Protein AF-A0A8T3XNM7-F1 (afdb_monomer_lite)

pLDDT: mean 86.89, std 11.49, range [36.28, 96.88]

Radius of gyration: 21.62 Å; chains: 1; bounding box: 50×60×62 Å

Foldseek 3Di:
DDPPPDPPDDDDDDDDDFAADLAADADPVVLVLQVLALLLVQLPDPDPVSVVSVVVCVVVVSVVSDDDQEEEAEDDDHHRHANVCCVPVFRAAPVRPDGHSTVVCVQLLAPPDPCQQVHPDARNHEYEYQHPDDPVVLVVLVVDDLVVLVVQQVVVLVVVQPDQWDWDWADDDPQFIWTKIFGQAAPVRDGWDKDWLHPDQPDQFDPVCCVVPVTGGGYYHYVVTRHIDTDTPDMDTDGRGD

Structure (mmCIF, N/CA/C/O backbone):
data_AF-A0A8T3XNM7-F1
#
_entry.id   AF-A0A8T3XNM7-F1
#
loop_
_atom_site.group_PDB
_atom_site.id
_atom_site.type_symbol
_atom_site.label_atom_id
_atom_site.label_alt_id
_atom_site.label_comp_id
_atom_site.label_asym_id
_atom_site.label_entity_id
_atom_site.label_seq_id
_atom_site.pdbx_PDB_ins_code
_atom_site.Cartn_x
_atom_site.Cartn_y
_atom_site.Cartn_z
_atom_site.occupancy
_atom_site.B_iso_or_equiv
_atom_site.auth_seq_id
_atom_site.auth_comp_id
_atom_site.auth_asym_id
_atom_site.auth_atom_id
_atom_site.pdbx_PDB_model_num
ATOM 1 N N . MET A 1 1 ? 0.762 -41.082 -6.189 1.00 38.66 1 MET A N 1
ATOM 2 C CA . MET A 1 1 ? 0.986 -39.809 -6.905 1.00 38.66 1 MET A CA 1
ATOM 3 C C . MET A 1 1 ? 1.783 -38.899 -5.989 1.00 38.66 1 MET A C 1
ATOM 5 O O . MET A 1 1 ? 1.239 -38.389 -5.021 1.00 38.66 1 MET A O 1
ATOM 9 N N . THR A 1 2 ? 3.085 -38.781 -6.216 1.00 36.28 2 THR A N 1
ATOM 10 C CA . THR A 1 2 ? 3.944 -37.836 -5.496 1.00 36.28 2 THR A CA 1
ATOM 11 C C . THR A 1 2 ? 3.621 -36.435 -5.995 1.00 36.28 2 THR A C 1
ATOM 13 O O . THR A 1 2 ? 3.910 -36.117 -7.147 1.00 36.28 2 THR A O 1
ATOM 16 N N . GLN A 1 3 ? 2.978 -35.618 -5.157 1.00 40.91 3 GLN A N 1
ATOM 17 C CA . GLN A 1 3 ? 2.897 -34.180 -5.393 1.00 40.91 3 GLN A CA 1
ATOM 18 C C . GLN A 1 3 ? 4.335 -33.670 -5.489 1.00 40.91 3 GLN A C 1
ATOM 20 O O . GLN A 1 3 ? 5.057 -33.648 -4.496 1.00 40.91 3 GLN A O 1
ATOM 25 N N . THR A 1 4 ? 4.768 -33.315 -6.697 1.00 42.94 4 THR A N 1
ATOM 26 C CA . THR A 1 4 ? 5.935 -32.461 -6.898 1.00 42.94 4 THR A CA 1
ATOM 27 C C . THR A 1 4 ? 5.713 -31.228 -6.040 1.00 42.94 4 THR A C 1
ATOM 29 O O . THR A 1 4 ? 4.813 -30.438 -6.332 1.00 42.94 4 THR A O 1
ATOM 32 N N . SER A 1 5 ? 6.466 -31.106 -4.945 1.00 49.53 5 SER A N 1
ATOM 33 C CA . SER A 1 5 ? 6.454 -29.899 -4.136 1.00 49.53 5 SER A CA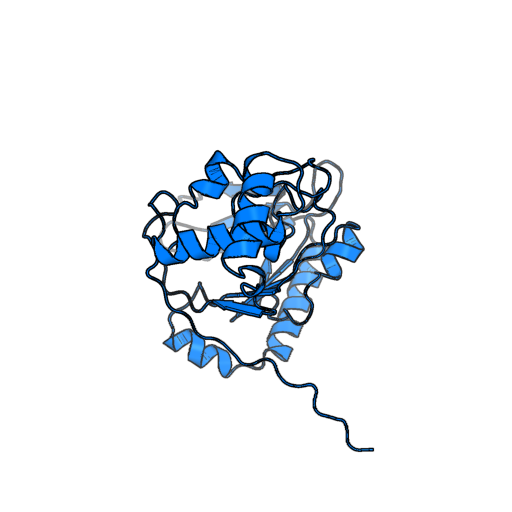 1
ATOM 34 C C . SER A 1 5 ? 6.785 -28.747 -5.077 1.00 49.53 5 SER A C 1
ATOM 36 O O . SER A 1 5 ? 7.820 -28.742 -5.747 1.00 49.53 5 SER A O 1
ATOM 38 N N . ALA A 1 6 ? 5.843 -27.814 -5.218 1.00 57.81 6 ALA A N 1
ATOM 39 C CA . ALA A 1 6 ? 6.097 -26.594 -5.959 1.00 57.81 6 ALA A CA 1
ATOM 40 C C . ALA A 1 6 ? 7.374 -25.986 -5.375 1.00 57.81 6 ALA A C 1
ATOM 42 O O . ALA A 1 6 ? 7.467 -25.829 -4.157 1.00 57.81 6 ALA A O 1
ATOM 43 N N . LYS A 1 7 ? 8.368 -25.730 -6.232 1.00 57.25 7 LYS A N 1
ATOM 44 C CA . LYS A 1 7 ? 9.660 -25.168 -5.836 1.00 57.25 7 LYS A CA 1
ATOM 45 C C . LYS A 1 7 ? 9.377 -23.902 -5.024 1.00 57.25 7 LYS A C 1
ATOM 47 O O . LYS A 1 7 ? 8.926 -22.901 -5.579 1.00 57.25 7 LYS A O 1
ATOM 52 N N . THR A 1 8 ? 9.543 -23.980 -3.709 1.00 60.97 8 THR A N 1
ATOM 53 C CA . THR A 1 8 ? 9.337 -22.852 -2.806 1.00 60.97 8 THR A CA 1
ATOM 54 C C . THR A 1 8 ? 10.350 -21.784 -3.189 1.00 60.97 8 THR A C 1
ATOM 56 O O . THR A 1 8 ? 11.540 -22.071 -3.307 1.00 60.97 8 THR A O 1
ATOM 59 N N . ALA A 1 9 ? 9.876 -20.570 -3.475 1.00 69.44 9 ALA A N 1
ATOM 60 C CA . ALA A 1 9 ? 10.757 -19.460 -3.813 1.00 69.44 9 ALA A CA 1
ATOM 61 C C . ALA A 1 9 ? 11.758 -19.227 -2.671 1.00 69.44 9 ALA A C 1
ATOM 63 O O . ALA A 1 9 ? 11.381 -19.277 -1.498 1.00 69.44 9 ALA A O 1
ATOM 64 N N . GLU A 1 10 ? 13.023 -18.982 -3.010 1.00 81.38 10 GLU A N 1
ATOM 65 C CA . GLU A 1 10 ? 14.050 -18.723 -2.002 1.00 81.38 10 GLU A CA 1
ATOM 66 C C . GLU A 1 10 ? 13.800 -17.360 -1.336 1.00 81.38 10 GLU A C 1
ATOM 68 O O . GLU A 1 10 ? 13.663 -16.349 -2.037 1.00 81.38 10 GLU A O 1
ATOM 73 N N . PRO A 1 11 ? 13.717 -17.299 0.006 1.00 82.06 11 PRO A N 1
ATOM 74 C CA . PRO A 1 11 ? 13.578 -16.035 0.708 1.00 82.06 11 PRO A CA 1
ATOM 75 C C . PRO A 1 11 ? 14.858 -15.208 0.553 1.00 82.06 11 PRO A C 1
ATOM 77 O O . PRO A 1 11 ? 15.967 -15.715 0.706 1.00 82.06 11 PRO A O 1
ATOM 80 N N . VAL A 1 12 ? 14.701 -13.910 0.295 1.00 81.81 12 VAL A N 1
ATOM 81 C CA . VAL A 1 12 ? 15.819 -12.962 0.210 1.00 81.81 12 VAL A CA 1
ATOM 82 C C . VAL A 1 12 ? 15.674 -11.924 1.312 1.00 81.81 12 VAL A C 1
ATOM 84 O O . VAL A 1 12 ? 14.652 -11.245 1.403 1.00 81.81 12 VAL A O 1
ATOM 87 N N . MET A 1 13 ? 16.720 -11.759 2.117 1.00 79.25 13 MET A N 1
ATOM 88 C CA . MET A 1 13 ? 16.795 -10.722 3.143 1.00 79.25 13 MET A CA 1
ATOM 89 C C . MET A 1 13 ? 17.587 -9.521 2.628 1.00 79.25 13 MET A C 1
ATOM 91 O O . MET A 1 13 ? 18.604 -9.669 1.956 1.00 79.25 13 MET A O 1
ATOM 95 N N . ASN A 1 14 ? 17.106 -8.319 2.932 1.00 74.50 14 ASN A N 1
ATOM 96 C CA . ASN A 1 14 ? 17.798 -7.067 2.641 1.00 74.50 14 ASN A CA 1
ATOM 97 C C . ASN A 1 14 ? 17.652 -6.147 3.856 1.00 74.50 14 ASN A C 1
ATOM 99 O O . ASN A 1 14 ? 16.625 -6.182 4.530 1.00 74.50 14 ASN A O 1
ATOM 103 N N . ALA A 1 15 ? 18.647 -5.297 4.093 1.00 74.31 15 ALA A N 1
ATOM 104 C CA . ALA A 1 15 ? 18.588 -4.238 5.092 1.00 74.31 15 ALA A CA 1
ATOM 105 C C . ALA A 1 15 ? 18.930 -2.901 4.433 1.00 74.31 15 ALA A C 1
ATOM 107 O O . ALA A 1 15 ? 19.737 -2.848 3.505 1.00 74.31 15 ALA A O 1
ATOM 108 N N . TYR A 1 16 ? 18.311 -1.828 4.908 1.00 75.25 16 TYR A N 1
ATOM 109 C CA . TYR A 1 16 ? 18.599 -0.468 4.472 1.00 75.25 16 TYR A CA 1
ATOM 110 C C . TYR A 1 16 ? 18.396 0.500 5.634 1.00 75.25 16 TYR A C 1
ATOM 112 O O . TYR A 1 16 ? 17.678 0.214 6.591 1.00 75.25 16 TYR A O 1
ATOM 120 N N . THR A 1 17 ? 19.053 1.653 5.561 1.00 79.50 17 THR A N 1
ATOM 121 C CA . THR A 1 17 ? 18.939 2.689 6.587 1.00 79.50 17 THR A CA 1
ATOM 122 C C . THR A 1 17 ? 17.717 3.552 6.310 1.00 79.50 17 THR A C 1
ATOM 124 O O . THR A 1 17 ? 17.702 4.310 5.336 1.00 79.50 17 THR A O 1
ATOM 127 N N . PHE A 1 18 ? 16.715 3.469 7.181 1.00 81.12 18 PHE A N 1
ATOM 128 C CA . PHE A 1 18 ? 15.564 4.364 7.144 1.00 81.12 18 PHE A CA 1
ATOM 129 C C . PHE A 1 18 ? 15.965 5.827 7.396 1.00 81.12 18 PHE A C 1
ATOM 131 O O . PHE A 1 18 ? 17.008 6.136 7.975 1.00 81.12 18 PHE A O 1
ATOM 138 N N . ARG A 1 19 ? 15.130 6.738 6.910 1.00 86.94 19 ARG A N 1
ATOM 139 C CA . ARG A 1 19 ? 15.200 8.187 7.101 1.00 86.94 19 ARG A CA 1
ATOM 140 C C . ARG A 1 19 ? 14.259 8.622 8.207 1.00 86.94 19 ARG A C 1
ATOM 142 O O . ARG A 1 19 ? 13.248 7.963 8.451 1.00 86.94 19 ARG A O 1
ATOM 149 N N . SER A 1 20 ? 14.559 9.750 8.844 1.00 85.31 20 SER A N 1
ATOM 150 C CA . SER A 1 20 ? 13.676 10.289 9.885 1.00 85.31 20 SER A CA 1
ATOM 151 C C . SER A 1 20 ? 12.420 10.940 9.293 1.00 85.31 20 SER A C 1
ATOM 153 O O . SER A 1 20 ? 11.385 11.017 9.952 1.00 85.31 20 SER A O 1
ATOM 155 N N . SER A 1 21 ? 12.482 11.329 8.015 1.00 85.56 21 SER A N 1
ATOM 156 C CA . SER A 1 21 ? 11.385 11.950 7.279 1.00 85.56 21 SER A CA 1
ATOM 157 C C . SER A 1 21 ? 11.243 11.407 5.856 1.00 85.56 21 SER A C 1
ATOM 159 O O . SER A 1 21 ? 12.232 11.133 5.173 1.00 85.56 21 SER A O 1
ATOM 161 N N . MET A 1 22 ? 10.000 11.357 5.362 1.00 84.38 22 MET A N 1
ATOM 162 C CA . MET A 1 22 ? 9.694 11.159 3.936 1.00 84.38 22 MET A CA 1
ATOM 163 C C . MET A 1 22 ? 10.301 12.244 3.044 1.00 84.38 22 MET A C 1
ATOM 165 O O . MET A 1 22 ? 10.397 12.037 1.842 1.00 84.38 22 MET A O 1
ATOM 169 N N . LEU A 1 23 ? 10.684 13.400 3.604 1.00 88.19 23 LEU A N 1
ATOM 170 C CA . LEU A 1 23 ? 11.232 14.523 2.846 1.00 88.19 23 LEU A CA 1
ATOM 171 C C . LEU A 1 23 ? 12.747 14.437 2.612 1.00 88.19 23 LEU A C 1
ATOM 173 O O . LEU A 1 23 ? 13.278 15.173 1.778 1.00 88.19 23 LEU A O 1
ATOM 177 N N . GLU A 1 24 ? 13.443 13.566 3.336 1.00 91.50 24 GLU A N 1
ATOM 178 C CA . GLU A 1 24 ? 14.881 13.361 3.175 1.00 91.50 24 GLU A CA 1
ATOM 179 C C . GLU A 1 24 ? 15.200 12.581 1.904 1.00 91.50 24 GLU A C 1
ATOM 181 O O . GLU A 1 24 ? 14.399 11.783 1.427 1.00 91.50 24 GLU A O 1
ATOM 186 N N . LYS A 1 25 ? 16.414 12.752 1.376 1.00 89.94 25 LYS A N 1
ATOM 187 C CA . LYS A 1 25 ? 16.884 11.941 0.248 1.00 89.94 25 LYS A CA 1
ATOM 188 C C . LYS A 1 25 ? 16.989 10.475 0.663 1.00 89.94 25 LYS A C 1
ATOM 190 O O . LYS A 1 25 ? 17.614 10.162 1.681 1.00 89.94 25 LYS A O 1
ATOM 195 N N . SER A 1 26 ? 16.440 9.583 -0.156 1.00 90.81 26 SER A N 1
ATOM 196 C CA . SER A 1 26 ? 16.616 8.142 0.007 1.00 90.81 26 SER A CA 1
ATOM 197 C C . SER A 1 26 ? 18.092 7.726 0.007 1.00 90.81 26 SER A C 1
ATOM 199 O O . SER A 1 26 ? 18.990 8.456 -0.424 1.00 90.81 26 SER A O 1
ATOM 201 N N . GLU A 1 27 ? 18.366 6.542 0.551 1.00 90.56 27 GLU A N 1
ATOM 202 C CA . GLU A 1 27 ? 19.680 5.906 0.433 1.00 90.56 27 GLU A CA 1
ATOM 203 C C . GLU A 1 27 ? 19.970 5.603 -1.043 1.00 90.56 27 GLU A C 1
ATOM 205 O O . GLU A 1 27 ? 19.103 5.106 -1.757 1.00 90.56 27 GLU A O 1
ATOM 210 N N . ARG A 1 28 ? 21.171 5.959 -1.517 1.00 90.31 28 ARG A N 1
ATOM 211 C CA . ARG A 1 28 ? 21.495 6.018 -2.951 1.00 90.31 28 ARG A CA 1
ATOM 212 C C . ARG A 1 28 ? 21.353 4.665 -3.646 1.00 90.31 28 ARG A C 1
ATOM 214 O O . ARG A 1 28 ? 20.861 4.618 -4.768 1.00 90.31 28 ARG A O 1
ATOM 221 N N . ILE A 1 29 ? 21.794 3.580 -3.012 1.00 90.31 29 ILE A N 1
ATOM 222 C CA . ILE A 1 29 ? 21.751 2.233 -3.594 1.00 90.31 29 ILE A CA 1
ATOM 223 C C . ILE A 1 29 ? 20.303 1.747 -3.676 1.00 90.31 29 ILE A C 1
ATOM 225 O O . ILE A 1 29 ? 19.872 1.235 -4.711 1.00 90.31 29 ILE A O 1
ATOM 229 N N . SER A 1 30 ? 19.543 1.945 -2.605 1.00 86.94 30 SER A N 1
ATOM 230 C CA . SER A 1 30 ? 18.128 1.594 -2.510 1.00 86.94 30 SER A CA 1
ATOM 231 C C . SER A 1 30 ? 17.297 2.375 -3.531 1.00 86.94 30 SER A C 1
ATOM 233 O O . SER A 1 30 ? 16.476 1.787 -4.235 1.00 86.94 30 SER A O 1
ATOM 235 N N . ASP A 1 31 ? 17.567 3.674 -3.676 1.00 91.88 31 ASP A N 1
ATOM 236 C CA . ASP A 1 31 ? 16.910 4.562 -4.638 1.00 91.88 31 ASP A CA 1
ATOM 237 C C . ASP A 1 31 ? 17.248 4.196 -6.090 1.00 91.88 31 ASP A C 1
ATOM 239 O O . ASP A 1 31 ? 16.360 4.115 -6.941 1.00 91.88 31 ASP A O 1
ATOM 243 N N . LEU A 1 32 ? 18.515 3.876 -6.379 1.00 93.12 32 LEU A N 1
ATOM 244 C CA . LEU A 1 32 ? 18.926 3.383 -7.693 1.00 93.12 32 LEU A CA 1
ATOM 245 C C . LEU A 1 32 ? 18.240 2.054 -8.020 1.00 93.12 32 LEU A C 1
ATOM 247 O O . LEU A 1 32 ? 17.686 1.902 -9.106 1.00 93.12 32 LEU A O 1
ATOM 251 N N . ARG A 1 33 ? 18.224 1.097 -7.085 1.00 91.31 33 ARG A N 1
ATOM 252 C CA . ARG A 1 33 ? 17.553 -0.197 -7.280 1.00 91.31 33 ARG A CA 1
ATOM 253 C C . ARG A 1 33 ? 16.058 -0.017 -7.538 1.00 91.31 33 ARG A C 1
ATOM 255 O O . ARG A 1 33 ? 15.525 -0.670 -8.433 1.00 91.31 33 ARG A O 1
ATOM 262 N N . ALA A 1 34 ? 15.400 0.867 -6.787 1.00 92.06 34 ALA A N 1
ATOM 263 C CA . ALA A 1 34 ? 14.002 1.220 -7.002 1.00 92.06 34 ALA A CA 1
ATOM 264 C C . ALA A 1 34 ? 13.795 1.841 -8.393 1.00 92.06 34 ALA A C 1
ATOM 266 O O . ALA A 1 34 ? 12.916 1.396 -9.126 1.00 92.06 34 ALA A O 1
ATOM 267 N N . THR A 1 35 ? 14.648 2.790 -8.789 1.00 95.31 35 THR A N 1
ATOM 268 C CA . THR A 1 35 ? 14.602 3.429 -10.114 1.00 95.31 35 THR A CA 1
ATOM 269 C C . THR A 1 35 ? 14.704 2.401 -11.236 1.00 95.31 35 THR A C 1
ATOM 271 O O . THR A 1 35 ? 13.856 2.357 -12.122 1.00 95.31 35 THR A O 1
ATOM 274 N N . LEU A 1 36 ? 15.719 1.531 -11.186 1.00 95.56 36 LEU A N 1
ATOM 275 C CA . LEU A 1 36 ? 15.925 0.502 -12.205 1.00 95.56 36 LEU A CA 1
ATOM 276 C C . LEU A 1 36 ? 14.741 -0.469 -12.266 1.00 95.56 36 LEU A C 1
ATOM 278 O O . LEU A 1 36 ? 14.286 -0.795 -13.354 1.00 95.56 36 LEU A O 1
ATOM 282 N N . LEU A 1 37 ? 14.201 -0.890 -11.117 1.00 94.75 37 LEU A N 1
ATOM 283 C CA . LEU A 1 37 ? 13.021 -1.753 -11.076 1.00 94.75 37 LEU A CA 1
ATOM 284 C C . LEU A 1 37 ? 11.784 -1.068 -11.676 1.00 94.75 37 LEU A C 1
ATOM 286 O O . LEU A 1 37 ? 11.093 -1.682 -12.482 1.00 94.75 37 LEU A O 1
ATOM 290 N N . GLY A 1 38 ? 11.505 0.185 -11.311 1.00 94.81 38 GLY A N 1
ATOM 291 C CA . GLY A 1 38 ? 10.365 0.932 -11.845 1.00 94.81 38 GLY A CA 1
ATOM 292 C C . GLY A 1 38 ? 10.458 1.118 -13.356 1.00 94.81 38 GLY A C 1
ATOM 293 O O . GLY A 1 38 ? 9.521 0.793 -14.079 1.00 94.81 38 GLY A O 1
ATOM 294 N N . CYS A 1 39 ? 11.626 1.531 -13.848 1.00 95.62 39 CYS A N 1
ATOM 295 C CA . CYS A 1 39 ? 11.871 1.640 -15.279 1.00 95.62 39 CYS A CA 1
ATOM 296 C C . CYS A 1 39 ? 11.771 0.286 -15.992 1.00 95.62 39 CYS A C 1
ATOM 298 O O . CYS A 1 39 ? 11.280 0.237 -17.111 1.00 95.62 39 CYS A O 1
ATOM 300 N N . GLU A 1 40 ? 12.191 -0.818 -15.367 1.00 95.69 40 GLU A N 1
ATOM 301 C CA . GLU A 1 40 ? 12.053 -2.160 -15.945 1.00 95.69 40 GLU A CA 1
ATOM 302 C C . GLU A 1 40 ? 10.591 -2.587 -16.105 1.00 95.69 40 GLU A C 1
ATOM 304 O O . GLU A 1 40 ? 10.255 -3.228 -17.102 1.00 95.69 40 GLU A O 1
ATOM 309 N N . LEU A 1 41 ? 9.728 -2.212 -15.158 1.00 93.25 41 LEU A N 1
ATOM 310 C CA . LEU A 1 41 ? 8.290 -2.488 -15.204 1.00 93.25 41 LEU A CA 1
ATOM 311 C C . LEU A 1 41 ? 7.558 -1.674 -16.288 1.00 93.25 41 LEU A C 1
ATOM 313 O O . LEU A 1 41 ? 6.555 -2.150 -16.817 1.00 93.25 41 LEU A O 1
ATOM 317 N N . ASP A 1 42 ? 8.094 -0.505 -16.647 1.00 93.69 42 ASP A N 1
ATOM 318 C CA . ASP A 1 42 ? 7.494 0.457 -17.585 1.00 93.69 42 ASP A CA 1
ATOM 319 C C . ASP A 1 42 ? 8.289 0.649 -18.884 1.00 93.69 42 ASP A C 1
ATOM 321 O O . ASP A 1 42 ? 7.970 1.510 -19.699 1.00 93.69 42 ASP A O 1
ATOM 325 N N . LYS A 1 43 ? 9.326 -0.154 -19.137 1.00 93.62 43 LYS A N 1
ATOM 326 C CA . LYS A 1 43 ? 10.253 0.055 -20.269 1.00 93.62 43 LYS A CA 1
ATOM 327 C C . LYS A 1 43 ? 9.610 -0.005 -21.658 1.00 93.62 43 LYS A C 1
ATOM 329 O O . LYS A 1 43 ? 10.252 0.351 -22.641 1.00 93.62 43 LYS A O 1
ATOM 334 N N . GLU A 1 44 ? 8.391 -0.529 -21.748 1.00 92.75 44 GLU A N 1
ATOM 335 C CA . GLU A 1 44 ? 7.620 -0.628 -22.990 1.00 92.75 44 GLU A CA 1
ATOM 336 C C . GLU A 1 44 ? 6.752 0.613 -23.249 1.00 92.75 44 GLU A C 1
ATOM 338 O O . GLU A 1 44 ? 6.107 0.701 -24.291 1.00 92.75 44 GLU A O 1
ATOM 343 N N . ILE A 1 45 ? 6.750 1.585 -22.335 1.00 93.62 45 ILE A N 1
ATOM 344 C CA . ILE A 1 45 ? 6.062 2.856 -22.527 1.00 93.62 45 ILE A CA 1
ATOM 345 C C . ILE A 1 45 ? 6.797 3.698 -23.569 1.00 93.62 45 ILE A C 1
ATOM 347 O O . ILE A 1 45 ? 8.010 3.908 -23.508 1.00 93.62 45 ILE A O 1
ATOM 351 N N . ASP A 1 46 ? 6.013 4.23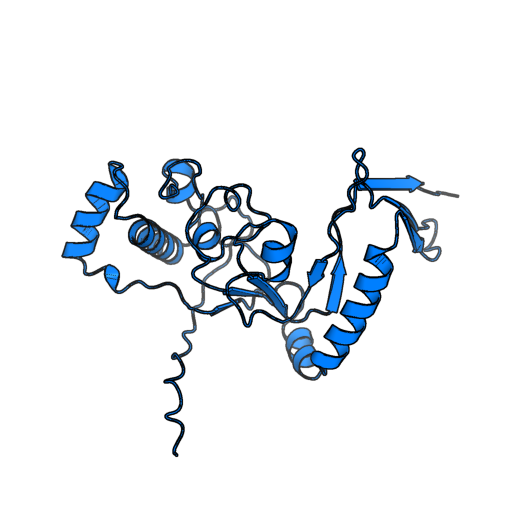8 -24.497 1.00 93.62 46 ASP A N 1
ATOM 352 C CA . ASP A 1 46 ? 6.458 5.188 -25.510 1.00 93.62 46 ASP A CA 1
ATOM 353 C C . ASP A 1 46 ? 6.552 6.611 -24.927 1.00 93.62 46 ASP A C 1
ATOM 355 O O . ASP A 1 46 ? 5.710 7.479 -25.174 1.00 93.62 46 ASP A O 1
ATOM 359 N N . GLU A 1 47 ? 7.537 6.800 -24.047 1.00 94.62 47 GLU A N 1
ATOM 360 C CA . GLU A 1 47 ? 7.979 8.079 -23.485 1.00 94.62 47 GLU A CA 1
ATOM 361 C C . GLU A 1 47 ? 9.520 8.101 -23.466 1.00 94.62 47 GLU A C 1
ATOM 363 O O . GLU A 1 47 ? 10.169 7.107 -23.130 1.00 94.62 47 GLU A O 1
ATOM 368 N N . GLU A 1 48 ? 10.120 9.248 -23.796 1.00 94.88 48 GLU A N 1
ATOM 369 C CA . GLU A 1 48 ? 11.573 9.417 -23.986 1.00 94.88 48 GLU A CA 1
ATOM 370 C C . GLU A 1 48 ? 12.470 8.773 -22.901 1.00 94.88 48 GLU A C 1
ATOM 372 O O . GLU A 1 48 ? 13.430 8.079 -23.263 1.00 94.88 48 GLU A O 1
ATOM 377 N N . PRO A 1 49 ? 12.202 8.936 -21.584 1.00 94.50 49 PRO A N 1
ATOM 378 C CA . PRO A 1 49 ? 13.007 8.291 -20.544 1.00 94.50 49 PRO A CA 1
ATOM 379 C C . PRO A 1 49 ? 12.999 6.758 -20.636 1.00 94.50 49 PRO A C 1
ATOM 381 O O . PRO A 1 49 ? 14.047 6.124 -20.492 1.00 94.50 49 PRO A O 1
ATOM 384 N N . PHE A 1 50 ? 11.844 6.160 -20.931 1.00 95.81 50 PHE A N 1
ATOM 385 C CA . PHE A 1 50 ? 11.655 4.709 -20.974 1.00 95.81 50 PHE A CA 1
ATOM 386 C C . PHE A 1 50 ? 12.181 4.102 -22.277 1.00 95.81 50 PHE A C 1
ATOM 388 O O . PHE A 1 50 ? 12.814 3.048 -22.246 1.00 95.81 50 PHE A O 1
ATOM 395 N N . ILE A 1 51 ? 12.062 4.817 -23.402 1.00 95.75 51 ILE A N 1
ATOM 396 C CA . ILE A 1 51 ? 12.689 4.441 -24.682 1.00 95.75 51 ILE A CA 1
ATOM 397 C C . ILE A 1 51 ? 14.214 4.345 -24.527 1.00 95.75 51 ILE A C 1
ATOM 399 O O . ILE A 1 51 ? 14.844 3.384 -24.987 1.00 95.75 51 ILE A O 1
ATOM 403 N N . LYS A 1 52 ? 14.830 5.325 -23.851 1.00 96.06 52 LYS A N 1
ATOM 404 C CA . LYS A 1 52 ? 16.272 5.319 -23.555 1.00 96.06 52 LYS A CA 1
ATOM 405 C C . LYS A 1 52 ? 16.633 4.209 -22.575 1.00 96.06 52 LYS A C 1
ATOM 407 O O . LYS A 1 52 ? 17.584 3.463 -22.823 1.00 96.06 52 LYS A O 1
ATOM 412 N N . TYR A 1 53 ? 15.845 4.043 -21.515 1.00 96.25 53 TYR A N 1
ATOM 413 C CA . TYR A 1 53 ? 16.039 2.966 -20.551 1.00 96.25 53 TYR A CA 1
ATOM 414 C C . TYR A 1 53 ? 15.952 1.578 -21.204 1.00 96.25 53 TYR A C 1
ATOM 416 O O . TYR A 1 53 ? 16.777 0.720 -20.910 1.00 96.25 53 TYR A O 1
ATOM 424 N N . LYS A 1 54 ? 15.037 1.344 -22.152 1.00 96.69 54 LYS A N 1
ATOM 425 C CA . LYS A 1 54 ? 14.904 0.059 -22.859 1.00 96.69 54 LYS A CA 1
ATOM 426 C C . LYS A 1 54 ? 16.196 -0.359 -23.570 1.00 96.69 54 LYS A C 1
ATOM 428 O O . LYS A 1 54 ? 16.517 -1.548 -23.607 1.00 96.69 54 LYS A O 1
ATOM 433 N N . LYS A 1 55 ? 16.969 0.597 -24.102 1.00 96.00 55 LYS A N 1
ATOM 434 C CA . LYS A 1 55 ? 18.305 0.338 -24.674 1.00 96.00 55 LYS A CA 1
ATOM 435 C C . LYS A 1 55 ? 19.310 -0.044 -23.582 1.00 96.00 55 LYS A C 1
ATOM 437 O O . LYS A 1 55 ? 20.014 -1.040 -23.729 1.00 96.00 55 LYS A O 1
ATOM 442 N N . LEU A 1 56 ? 19.326 0.699 -22.474 1.00 95.31 56 LEU A N 1
ATOM 443 C CA . LEU A 1 56 ? 20.192 0.436 -21.318 1.00 95.31 56 LEU A CA 1
ATOM 444 C C . LEU A 1 56 ? 19.917 -0.937 -20.680 1.00 95.31 56 LEU A C 1
ATOM 446 O O . LEU A 1 56 ? 20.850 -1.688 -20.408 1.00 95.31 56 LEU A O 1
ATOM 450 N N . SER A 1 57 ? 18.642 -1.286 -20.495 1.00 96.88 57 SER A N 1
ATOM 451 C CA . SER A 1 57 ? 18.192 -2.558 -19.917 1.00 96.88 57 SER A CA 1
ATOM 452 C C . SER A 1 57 ? 18.729 -3.760 -20.693 1.00 96.88 57 SER A C 1
ATOM 454 O O . SER A 1 57 ? 19.188 -4.724 -20.080 1.00 96.88 57 SER A O 1
ATOM 456 N N . LYS A 1 58 ? 18.766 -3.677 -22.032 1.00 95.69 58 LYS A N 1
ATOM 457 C CA . LYS A 1 58 ? 19.358 -4.717 -22.888 1.00 95.69 58 LYS A CA 1
ATOM 458 C C . LYS A 1 58 ? 20.868 -4.845 -22.688 1.00 95.69 58 LYS A C 1
ATOM 460 O O . LYS A 1 58 ? 21.357 -5.958 -22.542 1.00 95.69 58 LYS A O 1
ATOM 465 N N . LEU A 1 59 ? 21.593 -3.725 -22.657 1.00 95.94 59 LEU A N 1
ATOM 466 C CA . LEU A 1 59 ? 23.056 -3.718 -22.512 1.00 95.94 59 LEU A CA 1
ATOM 467 C C . LEU A 1 59 ? 23.512 -4.238 -21.142 1.00 95.94 59 LEU A C 1
ATOM 469 O O . LEU A 1 59 ? 24.537 -4.905 -21.046 1.00 95.94 59 LEU A O 1
ATOM 473 N N . LEU A 1 60 ? 22.747 -3.945 -20.089 1.00 94.88 60 LEU A N 1
ATOM 474 C CA . LEU A 1 60 ? 23.080 -4.296 -18.706 1.00 94.88 60 LEU A CA 1
ATOM 475 C C . LEU A 1 60 ? 22.338 -5.538 -18.182 1.00 94.88 60 LEU A C 1
ATOM 477 O O . LEU A 1 60 ? 22.450 -5.862 -16.997 1.00 94.88 60 LEU A O 1
ATOM 481 N N . ASN A 1 61 ? 21.571 -6.222 -19.039 1.00 95.12 61 ASN A N 1
ATOM 482 C CA . ASN A 1 61 ? 20.755 -7.386 -18.684 1.00 95.12 61 ASN A CA 1
ATOM 483 C C . ASN A 1 61 ? 19.868 -7.130 -17.439 1.00 95.12 61 ASN A C 1
ATOM 485 O O . ASN A 1 61 ? 19.863 -7.906 -16.480 1.00 95.12 61 ASN A O 1
ATOM 489 N N . LEU A 1 62 ? 19.161 -5.989 -17.411 1.00 94.56 62 LEU A N 1
ATOM 490 C CA . LEU A 1 62 ? 18.392 -5.534 -16.236 1.00 94.56 62 LEU A CA 1
ATOM 491 C C . LEU A 1 62 ? 17.046 -6.241 -16.061 1.00 94.56 62 LEU A C 1
ATOM 493 O O . LEU A 1 62 ? 16.455 -6.162 -14.987 1.00 94.56 62 LEU A O 1
ATOM 497 N N . ASN A 1 63 ? 16.610 -7.028 -17.046 1.00 91.62 63 ASN A N 1
ATOM 498 C CA . ASN A 1 63 ? 15.453 -7.920 -16.924 1.00 91.62 63 ASN A CA 1
ATOM 499 C C . ASN A 1 63 ? 15.581 -8.936 -15.769 1.00 91.62 63 ASN A C 1
ATOM 501 O O . ASN A 1 63 ? 14.563 -9.505 -15.365 1.00 91.62 63 ASN A O 1
ATOM 505 N N . ARG A 1 64 ? 16.795 -9.147 -15.235 1.00 89.75 64 ARG A N 1
ATOM 506 C CA . ARG A 1 64 ? 17.080 -9.934 -14.025 1.00 89.75 64 ARG A CA 1
ATOM 507 C C . ARG A 1 64 ? 16.525 -9.313 -12.741 1.00 89.75 64 ARG A C 1
ATOM 509 O O . ARG A 1 64 ? 16.347 -10.022 -11.757 1.00 89.75 64 ARG A O 1
ATOM 516 N N . ILE A 1 65 ? 16.272 -8.002 -12.726 1.00 89.00 65 ILE A N 1
ATOM 517 C CA . ILE A 1 65 ? 15.683 -7.312 -11.578 1.00 89.00 65 ILE A CA 1
ATOM 518 C C . ILE A 1 65 ? 14.184 -7.607 -11.594 1.00 89.00 65 ILE A C 1
ATOM 520 O O . ILE A 1 65 ? 13.447 -7.104 -12.439 1.00 89.00 65 ILE A O 1
ATOM 524 N N . LYS A 1 66 ? 13.736 -8.455 -10.668 1.00 88.00 66 LYS A N 1
ATOM 525 C CA . LYS A 1 66 ? 12.328 -8.822 -10.513 1.00 88.00 66 LYS A CA 1
ATOM 526 C C . LYS A 1 66 ? 11.794 -8.357 -9.159 1.00 88.00 66 LYS A C 1
ATOM 528 O O . LYS A 1 66 ? 12.545 -8.375 -8.179 1.00 88.00 66 LYS A O 1
ATOM 533 N N . PRO A 1 67 ? 10.519 -7.943 -9.088 1.00 89.50 67 PRO A N 1
ATOM 534 C CA . PRO A 1 67 ? 9.859 -7.754 -7.807 1.00 89.50 67 PRO A CA 1
ATOM 535 C C . PRO A 1 67 ? 9.734 -9.101 -7.083 1.00 89.50 67 PRO A C 1
ATOM 537 O O . PRO A 1 67 ? 9.642 -10.156 -7.712 1.00 89.50 67 PRO A O 1
ATOM 540 N N . VAL A 1 68 ? 9.737 -9.052 -5.753 1.00 88.56 68 VAL A N 1
ATOM 541 C CA . VAL A 1 68 ? 9.424 -10.215 -4.912 1.00 88.56 68 VAL A CA 1
ATOM 542 C C . VAL A 1 68 ? 7.933 -10.541 -4.995 1.00 88.56 68 VAL A C 1
ATOM 544 O O . VAL A 1 68 ? 7.127 -9.656 -5.264 1.00 88.56 68 VAL A O 1
ATOM 547 N N . ASP A 1 69 ? 7.551 -11.794 -4.745 1.00 89.44 69 ASP A N 1
ATOM 548 C CA . ASP A 1 69 ? 6.132 -12.186 -4.697 1.00 89.44 69 ASP A CA 1
ATOM 549 C C . ASP A 1 69 ? 5.435 -11.672 -3.426 1.00 89.44 69 ASP A C 1
ATOM 551 O O . ASP A 1 69 ? 4.297 -11.205 -3.473 1.00 89.44 69 ASP A O 1
ATOM 555 N N . LEU A 1 70 ? 6.150 -11.729 -2.300 1.00 88.75 70 LEU A N 1
ATOM 556 C CA . LEU A 1 70 ? 5.754 -11.219 -0.993 1.00 88.75 70 LEU A CA 1
ATOM 557 C C . LEU A 1 70 ? 6.916 -10.439 -0.391 1.00 88.75 70 LEU A C 1
ATOM 559 O O . LEU A 1 70 ? 8.038 -10.942 -0.327 1.00 88.75 70 LEU A O 1
ATOM 563 N N . SER A 1 71 ? 6.634 -9.233 0.080 1.00 87.25 71 SER A N 1
ATOM 564 C CA . SER A 1 71 ? 7.527 -8.493 0.962 1.00 87.25 71 SER A CA 1
ATOM 565 C C . SER A 1 71 ? 6.993 -8.529 2.390 1.00 87.25 71 SER A C 1
ATOM 567 O O . SER A 1 71 ? 5.806 -8.315 2.643 1.00 87.25 71 SER A O 1
ATOM 569 N N . PHE A 1 72 ? 7.892 -8.812 3.327 1.00 83.56 72 PHE A N 1
ATOM 570 C CA . PHE A 1 72 ? 7.620 -8.729 4.752 1.00 83.56 72 PHE A CA 1
ATOM 571 C C . PHE A 1 72 ? 8.560 -7.699 5.368 1.00 83.56 72 PHE A C 1
ATOM 573 O O . PHE A 1 72 ? 9.780 -7.872 5.340 1.00 83.56 72 PHE A O 1
ATOM 580 N N . SER A 1 73 ? 7.994 -6.610 5.875 1.00 78.56 73 SER A N 1
ATOM 581 C CA . SER A 1 73 ? 8.749 -5.487 6.423 1.00 78.56 73 SER A CA 1
ATOM 582 C C . SER A 1 73 ? 8.727 -5.531 7.944 1.00 78.56 73 SER A C 1
ATOM 584 O O . SER A 1 73 ? 7.711 -5.210 8.564 1.00 78.56 73 SER A O 1
ATOM 586 N N . ILE A 1 74 ? 9.870 -5.874 8.537 1.00 74.19 74 ILE A N 1
ATOM 587 C CA . ILE A 1 74 ? 10.122 -5.682 9.967 1.00 74.19 74 ILE A CA 1
ATOM 588 C C . ILE A 1 74 ? 10.758 -4.300 10.122 1.00 74.19 74 ILE A C 1
ATOM 590 O O . ILE A 1 74 ? 11.942 -4.122 9.836 1.00 74.19 74 ILE A O 1
ATOM 594 N N . SER A 1 75 ? 9.952 -3.301 10.478 1.00 65.31 75 SER A N 1
ATOM 595 C CA . SER A 1 75 ? 10.379 -1.898 10.545 1.00 65.31 75 SER A CA 1
ATOM 596 C C . SER A 1 75 ? 10.534 -1.451 11.994 1.00 65.31 75 SER A C 1
ATOM 598 O O . SER A 1 75 ? 9.607 -1.574 12.793 1.00 65.31 75 SER A O 1
ATOM 600 N N . ALA A 1 76 ? 11.699 -0.893 12.318 1.00 56.44 76 ALA A N 1
ATOM 601 C CA . ALA A 1 76 ? 11.906 -0.076 13.503 1.00 56.44 76 ALA A CA 1
ATOM 602 C C . ALA A 1 76 ? 11.895 1.386 13.041 1.00 56.44 76 ALA A C 1
ATOM 604 O O . ALA A 1 76 ? 12.914 1.851 12.552 1.00 56.44 76 ALA A O 1
ATOM 605 N N . LYS A 1 77 ? 10.738 2.060 13.140 1.00 67.81 77 LYS A N 1
ATOM 606 C CA . LYS A 1 77 ? 10.493 3.500 12.884 1.00 67.81 77 LYS A CA 1
ATOM 607 C C . LYS A 1 77 ? 11.342 4.162 11.779 1.00 67.81 77 LYS A C 1
ATOM 609 O O . LYS A 1 77 ? 12.520 4.447 11.967 1.00 67.81 77 LYS A O 1
ATOM 614 N N . GLY A 1 78 ? 10.701 4.621 10.708 1.00 76.38 78 GLY A N 1
ATOM 615 C CA . GLY A 1 78 ? 11.307 5.570 9.774 1.00 76.38 78 GLY A CA 1
ATOM 616 C C . GLY A 1 78 ? 10.701 5.489 8.382 1.00 76.38 78 GLY A C 1
ATOM 617 O O . GLY A 1 78 ? 9.655 4.885 8.184 1.00 76.38 78 GLY A O 1
ATOM 618 N N . TYR A 1 79 ? 11.356 6.123 7.415 1.00 81.19 79 TYR A N 1
ATOM 619 C CA . TYR A 1 79 ? 10.844 6.276 6.057 1.00 81.19 79 TYR A CA 1
ATOM 620 C C . TYR A 1 79 ? 11.882 5.877 5.003 1.00 81.19 79 TYR A C 1
ATOM 622 O O . TYR A 1 79 ? 13.080 6.031 5.233 1.00 81.19 79 TYR A O 1
ATOM 630 N N . PRO A 1 80 ? 11.475 5.410 3.811 1.00 82.19 80 PRO A N 1
ATOM 631 C CA . PRO A 1 80 ? 12.413 5.145 2.717 1.00 82.19 80 PRO A CA 1
ATOM 632 C C . PRO A 1 80 ? 13.082 6.425 2.173 1.00 82.19 80 PRO A C 1
ATOM 634 O O . PRO A 1 80 ? 14.111 6.337 1.501 1.00 82.19 80 PRO A O 1
ATOM 637 N N . GLY A 1 81 ? 12.524 7.606 2.468 1.00 88.12 81 GLY A N 1
ATOM 638 C CA . GLY A 1 81 ? 12.920 8.897 1.897 1.00 88.12 81 GLY A CA 1
ATOM 639 C C . GLY A 1 81 ? 12.243 9.190 0.552 1.00 88.12 81 GLY A C 1
ATOM 640 O O . GLY A 1 81 ? 11.437 8.399 0.059 1.00 88.12 81 GLY A O 1
ATOM 641 N N . LYS A 1 82 ? 12.575 10.343 -0.035 1.00 91.69 82 LYS A N 1
ATOM 642 C CA . LYS A 1 82 ? 12.096 10.798 -1.342 1.00 91.69 82 LYS A CA 1
ATOM 643 C C . LYS A 1 82 ? 12.723 10.012 -2.484 1.00 91.69 82 LYS A C 1
ATOM 645 O O . LYS A 1 82 ? 13.943 10.033 -2.659 1.00 91.69 82 LYS A O 1
ATOM 650 N N . HIS A 1 83 ? 11.860 9.467 -3.335 1.00 93.50 83 HIS A N 1
ATOM 651 C CA . HIS A 1 83 ? 12.236 8.878 -4.613 1.00 93.50 83 HIS A CA 1
ATOM 652 C C . HIS A 1 83 ? 12.217 9.941 -5.724 1.00 93.50 83 HIS A C 1
ATOM 654 O O . HIS A 1 83 ? 11.207 10.144 -6.398 1.00 93.50 83 HIS A O 1
ATOM 660 N N . LEU A 1 84 ? 13.339 10.642 -5.910 1.00 92.62 84 LEU A N 1
ATOM 661 C CA . LEU A 1 84 ? 13.413 11.825 -6.782 1.00 92.62 84 LEU A CA 1
ATOM 662 C C . LEU A 1 84 ? 13.047 11.531 -8.241 1.00 92.62 84 LEU A C 1
ATOM 664 O O . LEU A 1 84 ? 12.365 12.333 -8.874 1.00 92.62 84 LEU A O 1
ATOM 668 N N . PHE A 1 85 ? 13.471 10.382 -8.778 1.00 94.25 85 PHE A N 1
ATOM 669 C CA . PHE A 1 85 ? 13.118 10.006 -10.148 1.00 94.25 85 PHE A CA 1
ATOM 670 C C . PHE A 1 85 ? 11.600 9.900 -10.314 1.00 94.25 85 PHE A C 1
ATOM 672 O O . PHE A 1 85 ? 11.039 10.437 -11.265 1.00 94.25 85 PHE A O 1
ATOM 679 N N . GLY A 1 86 ? 10.917 9.255 -9.369 1.00 94.19 86 GLY A N 1
ATOM 680 C CA . GLY A 1 86 ? 9.468 9.119 -9.418 1.00 94.19 86 GLY A CA 1
ATOM 681 C C . GLY A 1 86 ? 8.701 10.413 -9.117 1.00 94.19 86 GLY A C 1
ATOM 682 O O . GLY A 1 86 ? 7.600 10.584 -9.631 1.00 94.19 86 GLY A O 1
ATOM 683 N N . GLU A 1 87 ? 9.276 11.348 -8.353 1.00 92.88 87 GLU A N 1
ATOM 684 C CA . GLU A 1 87 ? 8.699 12.690 -8.165 1.00 92.88 87 GLU A CA 1
ATOM 685 C C . GLU A 1 87 ? 8.769 13.541 -9.445 1.00 92.88 87 GLU A C 1
ATOM 687 O O . GLU A 1 87 ? 7.841 14.298 -9.724 1.00 92.88 87 GLU A O 1
ATOM 692 N N . VAL A 1 88 ? 9.856 13.425 -10.218 1.00 93.56 88 VAL A N 1
ATOM 693 C CA . VAL A 1 88 ? 10.110 14.274 -11.398 1.00 93.56 88 VAL A CA 1
ATOM 694 C C . VAL A 1 88 ? 9.591 13.646 -12.691 1.00 93.56 88 VAL A C 1
ATOM 696 O O . VAL A 1 88 ? 8.918 14.306 -13.478 1.00 93.56 88 VAL A O 1
ATOM 699 N N . ILE A 1 89 ? 9.932 12.381 -12.929 1.00 94.50 89 ILE A N 1
ATOM 700 C CA . ILE A 1 89 ? 9.573 11.637 -14.140 1.00 94.50 89 ILE A CA 1
ATOM 701 C C . ILE A 1 89 ? 8.325 10.803 -13.892 1.00 94.50 89 ILE A C 1
ATOM 703 O O . ILE A 1 89 ? 7.428 10.797 -14.728 1.00 94.50 89 ILE A O 1
ATOM 707 N N . GLY A 1 90 ? 8.257 10.117 -12.750 1.00 94.94 90 GLY A N 1
ATOM 708 C CA . GLY A 1 90 ? 7.175 9.193 -12.408 1.00 94.94 90 GLY A CA 1
ATOM 709 C C . GLY A 1 90 ? 7.072 7.975 -13.330 1.00 94.94 90 GLY A C 1
ATOM 710 O O . GLY A 1 90 ? 7.832 7.821 -14.281 1.00 94.94 90 GLY A O 1
ATOM 711 N N . TYR A 1 91 ? 6.109 7.109 -13.028 1.00 95.56 91 TYR A N 1
ATOM 712 C CA . TYR A 1 91 ? 5.895 5.811 -13.679 1.00 95.56 91 TYR A CA 1
ATOM 713 C C . TYR A 1 91 ? 4.472 5.748 -14.248 1.00 95.56 91 TYR A C 1
ATOM 715 O O . TYR A 1 91 ? 3.515 5.610 -13.476 1.00 95.56 91 TYR A O 1
ATOM 723 N N . PRO A 1 92 ? 4.281 5.991 -15.554 1.00 94.25 92 PRO A N 1
ATOM 724 C CA . PRO A 1 92 ? 2.953 6.062 -16.142 1.00 94.25 92 PRO A CA 1
ATOM 725 C C . PRO A 1 92 ? 2.264 4.694 -16.185 1.00 94.25 92 PRO A C 1
ATOM 727 O O . PRO A 1 92 ? 2.890 3.650 -16.337 1.00 94.25 92 PRO A O 1
ATOM 730 N N . SER A 1 93 ? 0.939 4.690 -16.079 1.00 91.62 93 SER A N 1
ATOM 731 C CA . SER A 1 93 ? 0.149 3.502 -16.405 1.00 91.62 93 SER A CA 1
ATOM 732 C C . SER A 1 93 ? 0.165 3.230 -17.910 1.00 91.62 93 SER A C 1
ATOM 734 O O . SER A 1 93 ? 0.365 4.139 -18.717 1.00 91.62 93 SER A O 1
ATOM 736 N N . LEU A 1 94 ? -0.090 1.978 -18.308 1.00 87.31 94 LEU A N 1
ATOM 737 C CA . LEU A 1 94 ? -0.093 1.578 -19.726 1.00 87.31 94 LEU A CA 1
ATOM 738 C C . LEU A 1 94 ? -1.075 2.405 -20.573 1.00 87.31 94 LEU A C 1
ATOM 740 O O . LEU A 1 94 ? -0.789 2.727 -21.723 1.00 87.31 94 LEU A O 1
ATOM 744 N N . ASN A 1 95 ? -2.203 2.803 -19.983 1.00 89.75 95 ASN A N 1
ATOM 745 C CA . ASN A 1 95 ? -3.211 3.655 -20.616 1.00 89.75 95 ASN A CA 1
ATOM 746 C C . ASN A 1 95 ? -2.955 5.166 -20.441 1.00 89.75 95 ASN A C 1
ATOM 748 O O . ASN A 1 95 ? -3.788 5.976 -20.847 1.00 89.75 95 ASN A O 1
ATOM 752 N N . LYS A 1 96 ? -1.833 5.549 -19.816 1.00 89.88 96 LYS A N 1
ATOM 753 C CA . LYS A 1 96 ? -1.388 6.929 -19.562 1.00 89.88 96 LYS A CA 1
ATOM 754 C C . LYS A 1 96 ? -2.359 7.785 -18.730 1.00 89.88 96 LYS A C 1
ATOM 756 O O . LYS A 1 96 ? -2.214 9.005 -18.685 1.00 89.88 96 LYS A O 1
ATOM 761 N N . LYS A 1 97 ? -3.335 7.185 -18.035 1.00 92.81 97 LYS A N 1
ATOM 762 C CA . LYS A 1 97 ? -4.313 7.923 -17.206 1.00 92.81 97 LYS A CA 1
ATOM 763 C C . LYS A 1 97 ? -3.764 8.332 -15.845 1.00 92.81 97 LYS A C 1
ATOM 765 O O . LYS A 1 97 ? -4.323 9.208 -15.187 1.00 92.81 97 LYS A O 1
ATOM 770 N N . THR A 1 98 ? -2.706 7.671 -15.390 1.00 93.56 98 THR A N 1
ATOM 771 C CA . THR A 1 98 ? -2.107 7.874 -14.070 1.00 93.56 98 THR A CA 1
ATOM 772 C C . THR A 1 98 ? -0.597 7.797 -14.132 1.00 93.56 98 THR A C 1
ATOM 774 O O . THR A 1 98 ? -0.021 7.266 -15.077 1.00 93.56 98 THR A O 1
ATOM 777 N N . ARG A 1 99 ? 0.042 8.341 -13.095 1.00 95.25 99 ARG A N 1
ATOM 778 C CA . ARG A 1 99 ? 1.484 8.284 -12.898 1.00 95.25 99 ARG A CA 1
ATOM 779 C C . ARG A 1 99 ? 1.771 7.970 -11.435 1.00 95.25 99 ARG A C 1
ATOM 781 O O . ARG A 1 99 ? 1.263 8.646 -10.535 1.00 95.25 99 ARG A O 1
ATOM 788 N N . TRP A 1 100 ? 2.529 6.910 -11.206 1.00 95.88 100 TRP A N 1
ATOM 789 C CA . TRP A 1 100 ? 2.966 6.486 -9.885 1.00 95.88 100 TRP A CA 1
ATOM 790 C C . TRP A 1 100 ? 4.245 7.217 -9.498 1.00 95.88 100 TRP A C 1
ATOM 792 O O . TRP A 1 100 ? 5.097 7.488 -10.344 1.00 95.88 100 TRP A O 1
ATOM 802 N N . GLN A 1 101 ? 4.378 7.531 -8.213 1.00 94.62 101 GLN A N 1
ATOM 803 C CA . GLN A 1 101 ? 5.541 8.246 -7.690 1.00 94.62 101 GLN A CA 1
ATOM 804 C C . GLN A 1 101 ? 6.619 7.297 -7.195 1.00 94.62 101 GLN A C 1
ATOM 806 O O . GLN A 1 101 ? 7.752 7.716 -7.020 1.00 94.62 101 GLN A O 1
ATOM 811 N N . THR A 1 102 ? 6.297 6.029 -6.944 1.00 93.50 102 THR A N 1
ATOM 812 C CA . THR A 1 102 ? 7.294 5.018 -6.592 1.00 93.50 102 THR A CA 1
ATOM 813 C C . THR A 1 102 ? 6.941 3.676 -7.230 1.00 93.50 102 THR A C 1
ATOM 815 O O . THR A 1 102 ? 5.758 3.360 -7.393 1.00 93.50 102 THR A O 1
ATOM 818 N N . PRO A 1 103 ? 7.942 2.834 -7.544 1.00 93.44 103 PRO A N 1
ATOM 819 C CA . PRO A 1 103 ? 7.688 1.476 -8.017 1.00 93.44 103 PRO A CA 1
ATOM 820 C C . PRO A 1 103 ? 6.929 0.642 -6.980 1.00 93.44 103 PRO A C 1
ATOM 822 O O . PRO A 1 103 ? 6.116 -0.190 -7.355 1.00 93.44 103 PRO A O 1
ATOM 825 N N . ALA A 1 104 ? 7.144 0.876 -5.681 1.00 91.81 104 ALA A N 1
ATOM 826 C CA . ALA A 1 104 ? 6.433 0.165 -4.620 1.00 91.81 104 ALA A CA 1
ATOM 827 C C . ALA A 1 104 ? 4.917 0.408 -4.687 1.00 91.81 104 ALA A C 1
ATOM 829 O O . ALA A 1 104 ? 4.143 -0.541 -4.583 1.00 91.81 104 ALA A O 1
ATOM 830 N N . GLN A 1 105 ? 4.487 1.652 -4.927 1.00 93.44 105 GLN A N 1
ATOM 831 C CA . GLN A 1 105 ? 3.065 1.967 -5.090 1.00 93.44 105 GLN A CA 1
ATOM 832 C C . GLN A 1 105 ? 2.452 1.210 -6.274 1.00 93.44 105 GLN A C 1
ATOM 834 O O . GLN A 1 105 ? 1.356 0.679 -6.146 1.00 93.44 105 GLN A O 1
ATOM 839 N N . MET A 1 106 ? 3.176 1.109 -7.392 1.00 93.62 106 MET A N 1
ATOM 840 C CA . MET A 1 106 ? 2.731 0.383 -8.584 1.00 93.62 106 MET A CA 1
ATOM 841 C C . MET A 1 106 ? 2.723 -1.139 -8.382 1.00 93.62 106 MET A C 1
ATOM 843 O O . MET A 1 106 ? 1.777 -1.812 -8.777 1.00 93.62 106 MET A O 1
ATOM 847 N N . ILE A 1 107 ? 3.764 -1.686 -7.749 1.00 95.00 107 ILE A N 1
ATOM 848 C CA . ILE A 1 107 ? 3.915 -3.122 -7.476 1.00 95.00 107 ILE A CA 1
ATOM 849 C C . ILE A 1 107 ? 2.805 -3.618 -6.550 1.00 95.00 107 ILE A C 1
ATOM 851 O O . ILE A 1 107 ? 2.211 -4.663 -6.822 1.00 95.00 107 ILE A O 1
ATOM 855 N N . TYR A 1 108 ? 2.543 -2.886 -5.462 1.00 94.81 108 TYR A N 1
ATOM 856 C CA . TYR A 1 108 ? 1.526 -3.265 -4.483 1.00 94.81 108 TYR A CA 1
ATOM 857 C C . TYR A 1 108 ? 0.134 -2.788 -4.872 1.00 94.81 108 TYR A C 1
ATOM 859 O O . TYR A 1 108 ? -0.832 -3.421 -4.481 1.00 94.81 108 TYR A O 1
ATOM 867 N N . LYS A 1 109 ? 0.003 -1.688 -5.622 1.00 95.81 109 LYS A N 1
ATOM 868 C CA . LYS A 1 109 ? -1.265 -1.181 -6.168 1.00 95.81 109 LYS A CA 1
ATOM 869 C C . LYS A 1 109 ? -2.409 -1.163 -5.139 1.00 95.81 109 LYS A C 1
ATOM 871 O O . LYS A 1 109 ? -3.496 -1.694 -5.369 1.00 95.81 109 LYS A O 1
ATOM 876 N N . LEU A 1 110 ? -2.139 -0.606 -3.962 1.00 94.31 110 LEU A N 1
ATOM 877 C CA . LEU A 1 110 ? -3.083 -0.607 -2.843 1.00 94.31 110 LEU A CA 1
ATOM 878 C C . LEU A 1 110 ? -4.299 0.275 -3.143 1.00 94.31 110 LEU A C 1
ATOM 880 O O . LEU A 1 110 ? -4.199 1.310 -3.798 1.00 94.31 110 LEU A O 1
ATOM 884 N N . ASP A 1 111 ? -5.461 -0.135 -2.664 1.00 92.88 111 ASP A N 1
ATOM 885 C CA . ASP A 1 111 ? -6.765 0.491 -2.930 1.00 92.88 111 ASP A CA 1
ATOM 886 C C . ASP A 1 111 ? -6.898 1.956 -2.491 1.00 92.88 111 ASP A C 1
ATOM 888 O O . ASP A 1 111 ? -7.681 2.704 -3.073 1.00 92.88 111 ASP A O 1
ATOM 892 N N . PHE A 1 112 ? -6.125 2.391 -1.500 1.00 90.75 112 PHE A N 1
ATOM 893 C CA . PHE A 1 112 ? -6.116 3.781 -1.052 1.00 90.75 112 PHE A CA 1
ATOM 894 C C . PHE A 1 112 ? -5.284 4.711 -1.948 1.00 90.75 112 PHE A C 1
ATOM 896 O O . PHE A 1 112 ? -5.339 5.928 -1.766 1.00 90.75 112 PHE A O 1
ATOM 903 N N . TYR A 1 113 ? -4.523 4.187 -2.917 1.00 95.00 113 TYR A N 1
ATOM 904 C CA . TYR A 1 113 ? -3.837 5.038 -3.886 1.00 95.00 113 TYR A CA 1
ATOM 905 C C . TYR A 1 113 ? -4.813 5.545 -4.959 1.00 95.00 113 TYR A C 1
ATOM 907 O O . TYR A 1 113 ? -5.475 4.739 -5.619 1.00 95.00 113 TYR A O 1
ATOM 915 N N . PRO A 1 114 ? -4.863 6.865 -5.231 1.00 94.25 114 PRO A N 1
ATOM 916 C CA . PRO A 1 114 ? -5.722 7.429 -6.273 1.00 94.25 114 PRO A CA 1
ATOM 917 C C . PRO A 1 114 ? -5.473 6.856 -7.671 1.00 94.25 114 PRO A C 1
ATOM 919 O O . PRO A 1 114 ? -6.357 6.925 -8.523 1.00 94.25 114 PRO A O 1
ATOM 922 N N . GLN A 1 115 ? -4.278 6.321 -7.925 1.00 96.06 115 GLN A N 1
ATOM 923 C CA . GLN A 1 115 ? -3.890 5.740 -9.202 1.00 96.06 115 GLN A CA 1
ATOM 924 C C . GLN A 1 115 ? -4.502 4.351 -9.432 1.00 96.06 115 GLN A C 1
ATOM 926 O O . GLN A 1 115 ? -4.725 3.971 -10.581 1.00 96.06 115 GLN A O 1
ATOM 931 N N . THR A 1 116 ? -4.819 3.616 -8.361 1.00 96.62 116 THR A N 1
ATOM 932 C CA . THR A 1 116 ? -5.279 2.219 -8.411 1.00 96.62 116 THR A CA 1
ATOM 933 C C . THR A 1 116 ? -6.537 2.035 -9.251 1.00 96.62 116 THR A C 1
ATOM 935 O O . THR A 1 116 ? -6.632 1.056 -9.986 1.00 96.62 116 THR A O 1
ATOM 938 N N . LYS A 1 117 ? -7.465 3.000 -9.219 1.00 95.19 117 LYS A N 1
ATOM 939 C CA . LYS A 1 117 ? -8.715 2.968 -10.004 1.00 95.19 117 LYS A CA 1
ATOM 940 C C . LYS A 1 117 ? -8.518 3.029 -11.524 1.00 95.19 117 LYS A C 1
ATOM 942 O O . LYS A 1 117 ? -9.427 2.668 -12.259 1.00 95.19 117 LYS A O 1
ATOM 947 N N . HIS A 1 118 ? -7.369 3.515 -11.991 1.00 94.81 118 HIS A N 1
ATOM 948 C CA . HIS A 1 118 ? -7.091 3.724 -13.420 1.00 94.81 118 HIS A CA 1
ATOM 949 C C . HIS A 1 118 ? -5.949 2.850 -13.938 1.00 94.81 118 HIS A C 1
ATOM 951 O O . HIS A 1 118 ? -5.686 2.830 -15.139 1.00 94.81 118 HIS A O 1
ATOM 957 N N . GLU A 1 119 ? -5.251 2.156 -13.042 1.00 93.38 119 GLU A N 1
ATOM 958 C CA . GLU A 1 119 ? -4.175 1.240 -13.389 1.00 93.38 119 GLU A CA 1
ATOM 959 C C . GLU A 1 119 ? -4.763 -0.112 -13.811 1.00 93.38 119 GLU A C 1
ATOM 961 O O . GLU A 1 119 ? -5.452 -0.785 -13.040 1.00 93.38 119 GLU A O 1
ATOM 966 N N . GLU A 1 120 ? -4.483 -0.516 -15.046 1.00 91.62 120 GLU A N 1
ATOM 967 C CA . GLU A 1 120 ? -5.039 -1.731 -15.645 1.00 91.62 120 GLU A CA 1
ATOM 968 C C . GLU A 1 120 ? -4.305 -2.991 -15.194 1.00 91.62 120 GLU A C 1
ATOM 970 O O . GLU A 1 120 ? -4.923 -4.053 -15.103 1.00 91.62 120 GLU A O 1
ATOM 975 N N . ARG A 1 121 ? -3.012 -2.881 -14.874 1.00 92.19 121 ARG A N 1
ATOM 976 C CA . ARG A 1 121 ? -2.186 -4.019 -14.459 1.00 92.19 121 ARG A CA 1
ATOM 977 C C . ARG A 1 121 ? -2.614 -4.554 -13.105 1.00 92.19 121 ARG A C 1
ATOM 979 O O . ARG A 1 121 ? -3.006 -3.792 -12.223 1.00 92.19 121 ARG A O 1
ATOM 986 N N . ASP A 1 122 ? -2.498 -5.860 -12.922 1.00 95.62 122 ASP A N 1
ATOM 987 C CA . ASP A 1 122 ? -2.730 -6.470 -11.618 1.00 95.62 122 ASP A CA 1
ATOM 988 C C . ASP A 1 122 ? -1.578 -6.168 -10.647 1.00 95.62 122 ASP A C 1
ATOM 990 O O . ASP A 1 122 ? -0.440 -5.972 -11.085 1.00 95.62 122 ASP A O 1
ATOM 994 N N . PRO A 1 123 ? -1.853 -6.135 -9.329 1.00 95.75 123 PRO A N 1
ATOM 995 C CA . PRO A 1 123 ? -0.813 -6.088 -8.310 1.00 95.75 123 PRO A CA 1
ATOM 996 C C . PRO A 1 123 ? 0.203 -7.211 -8.538 1.00 95.75 123 PRO A C 1
ATOM 998 O O . PRO A 1 123 ? -0.157 -8.379 -8.707 1.00 95.75 123 PRO A O 1
ATOM 1001 N N . ILE A 1 124 ? 1.486 -6.861 -8.535 1.00 95.25 124 ILE A N 1
ATOM 1002 C CA . ILE A 1 124 ? 2.568 -7.796 -8.863 1.00 95.25 124 ILE A CA 1
ATOM 1003 C C . ILE A 1 124 ? 3.040 -8.532 -7.608 1.00 95.25 124 ILE A C 1
ATOM 1005 O O . ILE A 1 124 ? 3.434 -9.700 -7.686 1.00 95.25 124 ILE A O 1
ATOM 1009 N N . ALA A 1 125 ? 2.959 -7.863 -6.458 1.00 93.56 125 ALA A N 1
ATOM 1010 C CA . ALA A 1 125 ? 3.351 -8.393 -5.164 1.00 93.56 125 ALA A CA 1
ATOM 1011 C C . ALA A 1 125 ? 2.315 -8.063 -4.088 1.00 93.56 125 ALA A C 1
ATOM 1013 O O . ALA A 1 125 ? 1.490 -7.162 -4.228 1.00 93.56 125 ALA A O 1
ATOM 1014 N N . ARG A 1 126 ? 2.427 -8.786 -2.984 1.00 91.75 126 ARG A N 1
ATOM 1015 C CA . ARG A 1 126 ? 1.712 -8.567 -1.722 1.00 91.75 126 ARG A CA 1
ATOM 1016 C C . ARG A 1 126 ? 2.697 -8.066 -0.673 1.00 91.75 126 ARG A C 1
ATOM 1018 O O . ARG A 1 126 ? 3.889 -8.371 -0.751 1.00 91.75 126 ARG A O 1
ATOM 1025 N N . VAL A 1 127 ? 2.198 -7.321 0.305 1.00 89.44 127 VAL A N 1
ATOM 1026 C CA . VAL A 1 127 ? 3.025 -6.739 1.368 1.00 89.44 127 VAL A CA 1
ATOM 1027 C C . VAL A 1 127 ? 2.415 -6.996 2.736 1.00 89.44 127 VAL A C 1
ATOM 1029 O O . VAL A 1 127 ? 1.207 -6.861 2.922 1.00 89.44 127 VAL A O 1
ATOM 1032 N N . ALA A 1 128 ? 3.264 -7.332 3.700 1.00 87.12 128 ALA A N 1
ATOM 1033 C CA . ALA A 1 128 ? 2.907 -7.316 5.108 1.00 87.12 128 ALA A CA 1
ATOM 1034 C C . ALA A 1 128 ? 3.959 -6.572 5.936 1.00 87.12 128 ALA A C 1
ATOM 1036 O O . ALA A 1 128 ? 5.144 -6.581 5.599 1.00 87.12 128 ALA A O 1
ATOM 1037 N N . PHE A 1 129 ? 3.529 -5.913 7.009 1.00 82.06 129 PHE A N 1
ATOM 1038 C CA . PHE A 1 129 ? 4.412 -5.127 7.874 1.00 82.06 129 PHE A CA 1
ATOM 1039 C C . PHE A 1 129 ? 4.117 -5.321 9.359 1.00 82.06 129 PHE A C 1
ATOM 1041 O O . PHE A 1 129 ? 2.983 -5.592 9.751 1.00 82.06 129 PHE A O 1
ATOM 1048 N N . THR A 1 130 ? 5.154 -5.136 10.178 1.00 74.94 130 THR A N 1
ATOM 1049 C CA . THR A 1 130 ? 5.113 -5.271 11.647 1.00 74.94 130 THR A CA 1
ATOM 1050 C C . THR A 1 130 ? 5.205 -3.936 12.386 1.00 74.94 130 THR A C 1
ATOM 1052 O O . THR A 1 130 ? 5.464 -3.903 13.585 1.00 74.94 130 THR A O 1
ATOM 1055 N N . GLU A 1 131 ? 5.063 -2.831 11.652 1.00 60.38 131 GLU A N 1
ATOM 1056 C CA . GLU A 1 131 ? 5.636 -1.507 11.946 1.00 60.38 131 GLU A CA 1
ATOM 1057 C C . GLU A 1 131 ? 5.141 -0.812 13.231 1.00 60.38 131 GLU A C 1
ATOM 1059 O O . GLU A 1 131 ? 5.605 0.274 13.573 1.00 60.38 131 GLU A O 1
ATOM 1064 N N . THR A 1 132 ? 4.229 -1.414 13.988 1.00 58.38 132 THR A N 1
ATOM 1065 C CA . THR A 1 132 ? 3.603 -0.750 15.136 1.00 58.38 132 THR A CA 1
ATOM 1066 C C . THR A 1 132 ? 4.121 -1.194 16.497 1.00 58.38 132 THR A C 1
ATOM 1068 O O . THR A 1 132 ? 3.737 -0.571 17.488 1.00 58.38 132 THR A O 1
ATOM 1071 N N . ILE A 1 133 ? 4.986 -2.212 16.588 1.00 69.19 133 ILE A N 1
ATOM 1072 C CA . ILE A 1 133 ? 5.392 -2.755 17.893 1.00 69.19 133 ILE A CA 1
ATOM 1073 C C . ILE A 1 133 ? 6.897 -3.047 18.026 1.00 69.19 133 ILE A C 1
ATOM 1075 O O . ILE A 1 133 ? 7.555 -3.385 17.041 1.00 69.19 133 ILE A O 1
ATOM 1079 N N . PRO A 1 134 ? 7.455 -2.926 19.248 1.00 75.62 134 PRO A N 1
ATOM 1080 C CA . PRO A 1 134 ? 8.794 -3.416 19.574 1.00 75.62 134 PRO A CA 1
ATOM 1081 C C . PRO A 1 134 ? 8.999 -4.894 19.196 1.00 75.62 134 PRO A C 1
ATOM 1083 O O . PRO A 1 134 ? 8.051 -5.681 19.198 1.00 75.62 134 PRO A O 1
ATOM 1086 N N . ILE A 1 135 ? 10.236 -5.276 18.854 1.00 78.69 135 ILE A N 1
ATOM 1087 C CA . ILE A 1 135 ? 10.559 -6.619 18.331 1.00 78.69 135 ILE A CA 1
ATOM 1088 C C . ILE A 1 135 ? 10.257 -7.743 19.333 1.00 78.69 135 ILE A C 1
ATOM 1090 O O . ILE A 1 135 ? 9.826 -8.820 18.938 1.00 78.69 135 ILE A O 1
ATOM 1094 N N . ASP A 1 136 ? 10.441 -7.481 20.622 1.00 81.50 136 ASP A N 1
ATOM 1095 C CA . ASP A 1 136 ? 10.077 -8.352 21.739 1.00 81.50 136 ASP A CA 1
ATOM 1096 C C . ASP A 1 136 ? 8.568 -8.620 21.763 1.00 81.50 136 ASP A C 1
ATOM 1098 O O . ASP A 1 136 ? 8.149 -9.777 21.729 1.00 81.50 136 ASP A O 1
ATOM 1102 N N . ILE A 1 137 ? 7.750 -7.569 21.668 1.00 79.62 137 ILE A N 1
ATOM 1103 C CA . ILE A 1 137 ? 6.291 -7.705 21.561 1.00 79.62 137 ILE A CA 1
ATOM 1104 C C . ILE A 1 137 ? 5.914 -8.446 20.272 1.00 79.62 137 ILE A C 1
ATOM 1106 O O . ILE A 1 137 ? 4.991 -9.259 20.266 1.00 79.62 137 ILE A O 1
ATOM 1110 N N . PHE A 1 138 ? 6.633 -8.216 19.166 1.00 80.50 138 PHE A N 1
ATOM 1111 C CA . PHE A 1 138 ? 6.374 -8.933 17.916 1.00 80.50 138 PHE A CA 1
ATOM 1112 C C . PHE A 1 138 ? 6.591 -10.435 18.088 1.00 80.50 138 PHE A C 1
ATOM 1114 O O . PHE A 1 138 ? 5.734 -11.221 17.679 1.00 80.50 138 PHE A O 1
ATOM 1121 N N . ILE A 1 139 ? 7.682 -10.843 18.737 1.00 83.25 139 ILE A N 1
ATOM 1122 C CA . ILE A 1 139 ? 7.953 -12.249 19.050 1.00 83.25 139 ILE A CA 1
ATOM 1123 C C . ILE A 1 139 ? 6.803 -12.843 19.869 1.00 83.25 139 ILE A C 1
ATOM 1125 O O . ILE A 1 139 ? 6.290 -13.895 19.493 1.00 83.25 139 ILE A O 1
ATOM 1129 N N . GLU A 1 140 ? 6.332 -12.150 20.908 1.00 84.06 140 GLU A N 1
ATOM 1130 C CA . GLU A 1 140 ? 5.191 -12.604 21.715 1.00 84.06 140 GLU A CA 1
ATOM 1131 C C . GLU A 1 140 ? 3.918 -12.781 20.882 1.00 84.06 140 GLU A C 1
ATOM 1133 O O . GLU A 1 140 ? 3.193 -13.761 21.049 1.00 84.06 140 GLU A O 1
ATOM 1138 N N . THR A 1 141 ? 3.658 -11.889 19.922 1.00 80.19 141 THR A N 1
ATOM 1139 C CA . THR A 1 141 ? 2.463 -12.004 19.075 1.00 80.19 141 THR A CA 1
ATOM 1140 C C . THR A 1 141 ? 2.473 -13.246 18.181 1.00 80.19 141 THR A C 1
ATOM 1142 O O . THR A 1 141 ? 1.410 -13.741 17.808 1.00 80.19 141 THR A O 1
ATOM 1145 N N . ASN A 1 142 ? 3.647 -13.813 17.881 1.00 80.56 142 ASN A N 1
ATOM 1146 C CA . ASN A 1 142 ? 3.748 -15.071 17.136 1.00 80.56 142 ASN A CA 1
ATOM 1147 C C . ASN A 1 142 ? 3.295 -16.295 17.955 1.00 80.56 142 ASN A C 1
ATOM 1149 O O . ASN A 1 142 ? 3.133 -17.372 17.384 1.00 80.56 142 ASN A O 1
ATOM 1153 N N . LEU A 1 143 ? 3.057 -16.141 19.263 1.00 84.69 143 LEU A N 1
ATOM 1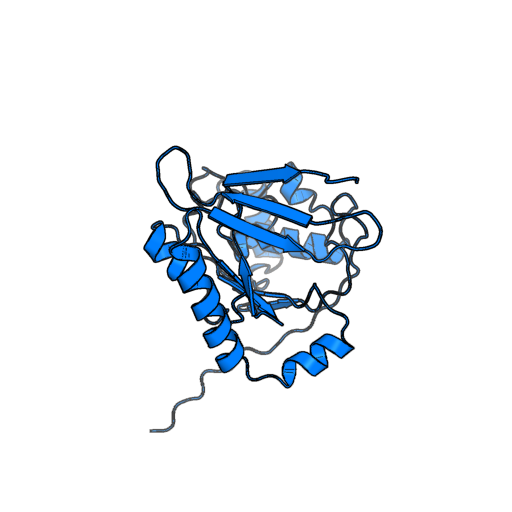154 C CA . LEU A 1 143 ? 2.535 -17.191 20.147 1.00 84.69 143 LEU A CA 1
ATOM 1155 C C . LEU A 1 143 ? 0.996 -17.232 20.199 1.00 84.69 143 LEU A C 1
ATOM 1157 O O . LEU A 1 143 ? 0.425 -18.041 20.929 1.00 84.69 143 LEU A O 1
ATOM 1161 N N . VAL A 1 144 ? 0.310 -16.366 19.447 1.00 82.88 144 VAL A N 1
ATOM 1162 C CA . VAL A 1 144 ? -1.155 -16.254 19.441 1.00 82.88 144 VAL A CA 1
ATOM 1163 C C . VAL A 1 144 ? -1.771 -17.066 18.2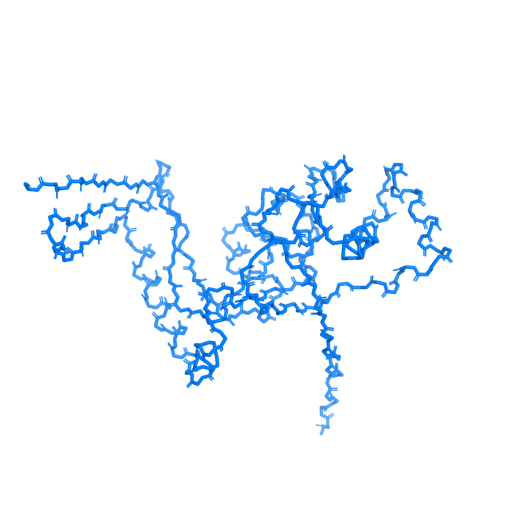96 1.00 82.88 144 VAL A C 1
ATOM 1165 O O . VAL A 1 144 ? -1.231 -17.123 17.190 1.00 82.88 144 VAL A O 1
ATOM 1168 N N . ASP A 1 145 ? -2.955 -17.648 18.521 1.00 87.00 145 ASP A N 1
ATOM 1169 C CA . ASP A 1 145 ? -3.756 -18.232 17.441 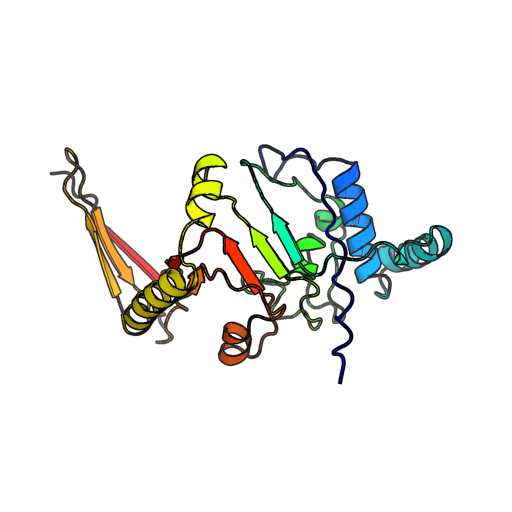1.00 87.00 145 ASP A CA 1
ATOM 1170 C C . ASP A 1 145 ? -4.373 -17.133 16.555 1.00 87.00 145 ASP A C 1
ATOM 1172 O O . ASP A 1 145 ? -5.441 -16.574 16.830 1.00 87.00 145 ASP A O 1
ATOM 1176 N N . TRP A 1 146 ? -3.707 -16.846 15.437 1.00 82.19 146 TRP A N 1
ATOM 1177 C CA . TRP A 1 146 ? -4.160 -15.858 14.458 1.00 82.19 146 TRP A CA 1
ATOM 1178 C C . TRP A 1 146 ? -5.511 -16.180 13.815 1.00 82.19 146 TRP A C 1
ATOM 1180 O O . TRP A 1 146 ? -6.187 -15.264 13.336 1.00 82.19 146 TRP A O 1
ATOM 1190 N N . LYS A 1 147 ? -5.934 -17.450 13.800 1.00 85.31 147 LYS A N 1
ATOM 1191 C CA . LYS A 1 147 ? -7.256 -17.835 13.298 1.00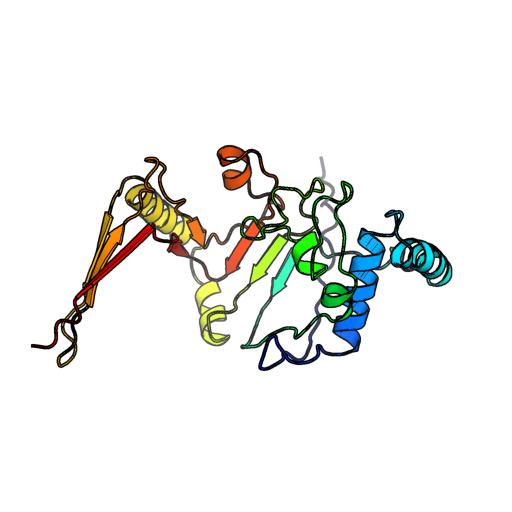 85.31 147 LYS A CA 1
ATOM 1192 C C . LYS A 1 147 ? -8.346 -17.373 14.261 1.00 85.31 147 LYS A C 1
ATOM 1194 O O . LYS A 1 147 ? -9.351 -16.823 13.806 1.00 85.31 147 LYS A O 1
ATOM 1199 N N . ASP A 1 148 ? -8.133 -17.541 15.564 1.00 88.50 148 ASP A N 1
ATOM 1200 C CA . ASP A 1 148 ? -9.050 -17.049 16.595 1.00 88.50 148 ASP A CA 1
ATOM 1201 C C . ASP A 1 148 ? -9.122 -15.515 16.590 1.00 88.50 148 ASP A C 1
ATOM 1203 O O . ASP A 1 148 ? -10.212 -14.943 16.516 1.00 88.50 148 ASP A O 1
ATOM 1207 N N . ILE A 1 149 ? -7.975 -14.826 16.539 1.00 86.50 149 ILE A N 1
ATOM 1208 C CA . ILE A 1 149 ? -7.944 -13.356 16.438 1.00 86.50 149 ILE A CA 1
ATOM 1209 C C . ILE A 1 149 ? -8.716 -12.864 15.210 1.00 86.50 149 ILE A C 1
ATOM 1211 O O . ILE A 1 149 ? -9.516 -11.932 15.313 1.00 86.50 149 ILE A O 1
ATOM 1215 N N . ARG A 1 150 ? -8.558 -13.519 14.053 1.00 85.56 150 ARG A N 1
ATOM 1216 C CA . ARG A 1 150 ? -9.310 -13.172 12.839 1.00 85.56 150 ARG A CA 1
ATOM 1217 C C . ARG A 1 150 ? -10.814 -13.378 13.002 1.00 85.56 150 ARG A C 1
ATOM 1219 O O . ARG A 1 150 ? -11.591 -12.536 12.551 1.00 85.56 150 ARG A O 1
ATOM 1226 N N . ALA A 1 151 ? -11.231 -14.464 13.650 1.00 88.19 151 ALA A N 1
ATOM 1227 C CA . ALA A 1 151 ? -12.641 -14.729 13.917 1.00 88.19 151 ALA A CA 1
ATOM 1228 C C . ALA A 1 151 ? -13.251 -13.665 14.844 1.00 88.19 151 ALA A C 1
ATOM 1230 O O . ALA A 1 151 ? -14.355 -13.184 14.592 1.00 88.19 151 ALA A O 1
ATOM 1231 N N . ARG A 1 152 ? -12.521 -13.242 15.884 1.00 89.25 152 ARG A N 1
ATOM 1232 C CA . ARG A 1 152 ? -12.936 -12.137 16.765 1.00 89.25 152 ARG A CA 1
ATOM 1233 C C . ARG A 1 152 ? -13.023 -10.814 16.007 1.00 89.25 152 ARG A C 1
ATOM 1235 O O . ARG A 1 152 ? -14.018 -10.107 16.138 1.00 89.25 152 ARG A O 1
ATOM 1242 N N . ASN A 1 153 ? -12.035 -10.523 15.164 1.00 88.94 153 ASN A N 1
ATOM 1243 C CA . ASN A 1 153 ? -12.010 -9.313 14.351 1.00 88.94 153 ASN A CA 1
ATOM 1244 C C . ASN A 1 153 ? -13.182 -9.261 13.349 1.00 88.94 153 ASN A C 1
ATOM 1246 O O . ASN A 1 153 ? -13.820 -8.225 13.180 1.00 88.94 153 ASN A O 1
ATOM 1250 N N . GLN A 1 154 ? -13.536 -10.401 12.738 1.00 89.38 154 GLN A N 1
ATOM 1251 C CA . GLN A 1 154 ? -14.730 -10.503 11.889 1.00 89.38 154 GLN A CA 1
ATOM 1252 C C . GLN A 1 154 ? -16.000 -10.124 12.654 1.00 89.38 154 GLN A C 1
ATOM 1254 O O . GLN A 1 154 ? -16.778 -9.326 12.150 1.00 89.38 154 GLN A O 1
ATOM 1259 N N . LYS A 1 155 ? -16.182 -10.621 13.885 1.00 92.00 155 LYS A N 1
ATOM 1260 C CA . LYS A 1 155 ? -17.366 -10.292 14.698 1.00 92.00 155 LYS A CA 1
ATOM 1261 C C . LYS A 1 155 ? -17.485 -8.791 14.969 1.00 92.00 155 LYS A C 1
ATOM 1263 O O . LYS A 1 155 ? -18.585 -8.254 14.905 1.00 92.00 155 LYS A O 1
ATOM 1268 N N . ILE A 1 156 ? -16.370 -8.114 15.257 1.00 91.75 156 ILE A N 1
ATOM 1269 C CA . ILE A 1 156 ? -16.357 -6.656 15.463 1.00 91.75 156 ILE A CA 1
ATOM 1270 C C . ILE A 1 156 ? -16.751 -5.946 14.166 1.00 91.75 156 ILE A C 1
ATOM 1272 O O . ILE A 1 156 ? -17.642 -5.098 14.182 1.00 91.75 156 ILE A O 1
ATOM 1276 N N . LYS A 1 157 ? -16.147 -6.336 13.036 1.00 92.25 157 LYS A N 1
ATOM 1277 C CA . LYS A 1 157 ? -16.498 -5.795 11.720 1.00 92.25 157 LYS A CA 1
ATOM 1278 C C . LYS A 1 157 ? -17.984 -5.987 11.392 1.00 92.25 157 LYS A C 1
ATOM 1280 O O . LYS A 1 157 ? -18.626 -5.023 10.997 1.00 92.25 157 LYS A O 1
ATOM 1285 N N . ASP A 1 158 ? -18.537 -7.178 11.609 1.00 93.06 158 ASP A N 1
ATOM 1286 C CA . ASP A 1 158 ? -19.944 -7.490 11.311 1.00 93.06 158 ASP A CA 1
ATOM 1287 C C . ASP A 1 158 ? -20.926 -6.638 12.128 1.00 93.06 158 ASP A C 1
ATOM 1289 O O . ASP A 1 158 ? -22.046 -6.373 11.685 1.00 93.06 158 ASP A O 1
ATOM 1293 N N . ILE A 1 159 ? -20.530 -6.232 13.339 1.00 94.19 159 ILE A N 1
ATOM 1294 C CA . ILE A 1 159 ? -21.290 -5.285 14.159 1.00 94.19 159 ILE A CA 1
ATOM 1295 C C . ILE A 1 159 ? -21.155 -3.879 13.568 1.00 94.19 159 ILE A C 1
ATOM 1297 O O . ILE A 1 159 ? -22.167 -3.235 13.306 1.00 94.19 159 ILE A O 1
ATOM 1301 N N . MET A 1 160 ? -19.924 -3.427 13.308 1.00 94.31 160 MET A N 1
ATOM 1302 C CA . MET A 1 160 ? -19.655 -2.092 12.764 1.00 94.31 160 MET A CA 1
ATOM 1303 C C . MET A 1 160 ? -20.329 -1.853 11.406 1.00 94.31 160 MET A C 1
ATOM 1305 O O . MET A 1 160 ? -20.828 -0.757 11.174 1.00 94.31 160 MET A O 1
ATOM 1309 N N . ASP A 1 161 ? -20.395 -2.860 10.529 1.00 92.25 161 ASP A N 1
ATOM 1310 C CA . ASP A 1 161 ? -21.048 -2.765 9.213 1.00 92.25 161 ASP A CA 1
ATOM 1311 C C . ASP A 1 161 ? -22.542 -2.406 9.311 1.00 92.25 161 ASP A C 1
ATOM 1313 O O . ASP A 1 161 ? -23.119 -1.862 8.368 1.00 92.25 161 ASP A O 1
ATOM 1317 N N . LYS A 1 162 ? -23.177 -2.703 10.452 1.00 94.12 162 LYS A N 1
ATOM 1318 C CA . LYS A 1 162 ? -24.598 -2.430 10.717 1.00 94.12 162 LYS A CA 1
ATOM 1319 C C . LYS A 1 162 ? -24.823 -1.094 11.423 1.00 94.12 162 LYS A C 1
ATOM 1321 O O . LYS A 1 162 ? -25.968 -0.679 11.574 1.00 94.12 162 LYS A O 1
ATOM 1326 N N . CYS A 1 163 ? -23.762 -0.438 11.885 1.00 94.81 163 CYS A N 1
ATOM 1327 C CA . CYS A 1 163 ? -23.852 0.810 12.630 1.00 94.81 163 CYS A CA 1
ATOM 1328 C C . CYS A 1 163 ? -23.876 2.012 11.685 1.00 94.81 163 CYS A C 1
ATOM 1330 O O . CYS A 1 163 ? -23.062 2.115 10.768 1.00 94.81 163 CYS A O 1
ATOM 1332 N N . ASP A 1 164 ? -24.773 2.959 11.950 1.00 96.50 164 ASP A N 1
ATOM 1333 C CA . ASP A 1 164 ? -24.722 4.287 11.322 1.00 96.50 164 ASP A CA 1
ATOM 1334 C C . ASP A 1 164 ? -23.765 5.214 12.069 1.00 96.50 164 ASP A C 1
ATOM 1336 O O . ASP A 1 164 ? -23.113 6.070 11.474 1.00 96.50 164 ASP A O 1
ATOM 1340 N N . VAL A 1 165 ? -23.675 5.011 13.384 1.00 96.00 165 VAL A N 1
ATOM 1341 C CA . VAL A 1 165 ? -22.913 5.823 14.324 1.00 96.00 165 VAL A CA 1
ATOM 1342 C C . VAL A 1 165 ? -22.259 4.906 15.357 1.00 96.00 165 VAL A C 1
ATOM 1344 O O . VAL A 1 165 ? -22.881 3.954 15.831 1.00 96.00 165 VAL A O 1
ATOM 1347 N N . ILE A 1 166 ? -21.010 5.195 15.720 1.00 94.81 166 ILE A N 1
ATOM 1348 C CA . ILE A 1 166 ? -20.301 4.576 16.847 1.00 94.81 166 ILE A CA 1
ATOM 1349 C C . ILE A 1 166 ? -20.077 5.637 17.922 1.00 94.81 166 ILE A C 1
ATOM 1351 O O . ILE A 1 166 ? -19.505 6.693 17.651 1.00 94.81 166 ILE A O 1
ATOM 1355 N N . TYR A 1 167 ? -20.478 5.333 19.154 1.00 94.62 167 TYR A N 1
ATOM 1356 C CA . TYR A 1 167 ? -20.201 6.167 20.321 1.00 94.62 167 TYR A CA 1
ATOM 1357 C C . TYR A 1 167 ? -18.964 5.650 21.060 1.00 94.62 167 TYR A C 1
ATOM 1359 O O . TYR A 1 167 ? -18.870 4.462 21.372 1.00 94.62 167 TYR A O 1
ATOM 1367 N N . VAL A 1 168 ? -18.011 6.539 21.341 1.00 92.00 168 VAL A N 1
ATOM 1368 C CA . VAL A 1 168 ? -16.783 6.231 22.085 1.00 92.00 168 VAL A CA 1
ATOM 1369 C C . VAL A 1 168 ? -16.783 7.017 23.386 1.00 92.00 168 VAL A C 1
ATOM 1371 O O . VAL A 1 168 ? -16.616 8.239 23.390 1.00 92.00 168 VAL A O 1
ATOM 1374 N N . GLU A 1 169 ? -16.932 6.298 24.495 1.00 91.19 169 GLU A N 1
ATOM 1375 C CA . GLU A 1 169 ? -16.914 6.864 25.840 1.00 91.19 169 GLU A CA 1
ATOM 1376 C C . GLU A 1 169 ? -15.713 6.343 26.633 1.00 91.19 169 GLU A C 1
ATOM 1378 O O . GLU A 1 169 ? -15.524 5.142 26.825 1.00 91.19 169 GLU A O 1
ATOM 1383 N N . GLY A 1 170 ? -14.870 7.267 27.085 1.00 88.06 170 GLY A N 1
ATOM 1384 C CA . GLY A 1 170 ? -13.724 6.977 27.937 1.00 88.06 170 GLY A CA 1
ATOM 1385 C C . GLY A 1 170 ? -14.045 7.194 29.412 1.00 88.06 170 GLY A C 1
ATOM 1386 O O . GLY A 1 170 ? -14.909 7.991 29.772 1.00 88.06 170 GLY A O 1
ATOM 1387 N N . LYS A 1 171 ? -13.284 6.539 30.292 1.00 89.75 171 LYS A N 1
ATOM 1388 C CA . LYS A 1 171 ? -13.291 6.867 31.726 1.00 89.75 171 LYS A CA 1
ATOM 1389 C C . LYS A 1 171 ? -12.720 8.271 31.950 1.00 89.75 171 LYS A C 1
ATOM 1391 O O . LYS A 1 171 ? -11.845 8.708 31.200 1.00 89.75 171 LYS A O 1
ATOM 1396 N N . LEU A 1 172 ? -13.168 8.943 33.011 1.00 84.81 172 LEU A N 1
ATOM 1397 C CA . LEU A 1 172 ? -12.557 10.190 33.468 1.00 84.81 172 LEU A CA 1
ATOM 1398 C C . LEU A 1 172 ? -11.085 9.937 33.829 1.00 84.81 172 LEU A C 1
ATOM 1400 O O . LEU A 1 172 ? -10.783 9.055 34.635 1.00 84.81 172 LEU A O 1
ATOM 1404 N N . LYS A 1 173 ? -10.180 10.720 33.243 1.00 84.88 173 LYS A N 1
ATOM 1405 C CA . LYS A 1 173 ? -8.772 10.798 33.636 1.00 84.88 173 LYS A CA 1
ATOM 1406 C C . LYS A 1 173 ? -8.469 12.231 34.042 1.00 84.88 173 LYS A C 1
ATOM 1408 O O . LYS A 1 173 ? -8.442 13.120 33.192 1.00 84.88 173 LYS A O 1
ATOM 1413 N N . GLU A 1 174 ? -8.270 12.438 35.341 1.00 86.31 174 GLU A N 1
ATOM 1414 C CA . GLU A 1 174 ? -8.134 13.764 35.954 1.00 86.31 174 GLU A CA 1
ATOM 1415 C C . GLU A 1 174 ? -9.349 14.651 35.624 1.00 86.31 174 GLU A C 1
ATOM 1417 O O . GLU A 1 174 ? -10.423 14.449 36.185 1.00 86.31 174 GLU A O 1
ATOM 1422 N N . LYS A 1 175 ? -9.203 15.586 34.678 1.00 83.50 175 LYS A N 1
ATOM 1423 C CA . LYS A 1 175 ? -10.262 16.489 34.198 1.00 83.50 175 LYS A CA 1
ATOM 1424 C C . LYS A 1 175 ? -10.742 16.200 32.774 1.00 83.50 175 LYS A C 1
ATOM 1426 O O . LYS A 1 175 ? -11.565 16.945 32.255 1.00 83.50 175 LYS A O 1
ATOM 1431 N N . TYR A 1 176 ? -10.203 15.171 32.122 1.00 80.88 176 TYR A N 1
ATOM 1432 C CA . TYR A 1 176 ? -10.512 14.840 30.734 1.00 80.88 176 TYR A CA 1
ATOM 1433 C C . TYR A 1 176 ? -11.396 13.600 30.654 1.00 80.88 176 TYR A C 1
ATOM 1435 O O . TYR A 1 176 ? -11.101 12.563 31.249 1.00 80.88 176 TYR A O 1
ATOM 1443 N N . VAL A 1 177 ? -12.459 13.686 29.861 1.00 86.56 177 VAL A N 1
ATOM 1444 C CA . VAL A 1 177 ? -13.296 12.549 29.477 1.00 86.56 177 VAL A CA 1
ATOM 1445 C C . VAL A 1 177 ? -13.411 12.522 27.956 1.00 86.56 177 VAL A C 1
ATOM 1447 O O . VAL A 1 177 ? -13.507 13.566 27.315 1.00 86.56 177 VAL A O 1
ATOM 1450 N N . THR A 1 178 ? -13.354 11.328 27.368 1.00 87.94 178 THR A N 1
ATOM 1451 C CA . THR A 1 178 ? -13.607 11.148 25.932 1.00 87.94 178 THR A CA 1
ATOM 1452 C C . THR A 1 178 ? -15.086 10.863 25.741 1.00 87.94 178 THR A C 1
ATOM 1454 O O . THR A 1 178 ? -15.593 9.912 26.329 1.00 87.94 178 THR A O 1
ATOM 1457 N N . LYS A 1 179 ? -15.761 11.682 24.936 1.00 91.44 179 LYS A N 1
ATOM 1458 C CA . LYS A 1 179 ? -17.115 11.434 24.439 1.00 91.44 179 LYS A CA 1
ATOM 1459 C C . LYS A 1 179 ? -17.142 11.811 22.970 1.00 91.44 179 LYS A C 1
ATOM 1461 O O . LYS A 1 179 ? -17.108 12.998 22.644 1.00 91.44 179 LYS A O 1
ATOM 1466 N N . LEU A 1 180 ? -17.119 10.805 22.106 1.00 93.75 180 LEU A N 1
ATOM 1467 C CA . LEU A 1 180 ? -17.111 10.989 20.661 1.00 93.75 180 LEU A CA 1
ATOM 1468 C C . LEU A 1 180 ? -18.294 10.264 20.038 1.00 93.75 180 LEU A C 1
ATOM 1470 O O . LEU A 1 180 ? -18.599 9.130 20.393 1.00 93.75 180 LEU A O 1
ATOM 1474 N N . GLU A 1 181 ? -18.903 10.919 19.069 1.00 95.31 181 GLU A N 1
ATOM 1475 C CA . GLU A 1 181 ? -19.856 10.350 18.136 1.00 95.31 181 GLU A CA 1
ATOM 1476 C C . GLU A 1 181 ? -19.177 10.272 16.767 1.00 95.31 181 GLU A C 1
ATOM 1478 O O . GLU A 1 181 ? -18.662 11.272 16.258 1.00 95.31 181 GLU A O 1
ATOM 1483 N N . VAL A 1 182 ? -19.143 9.078 16.185 1.00 95.25 182 VAL A N 1
ATOM 1484 C CA . VAL A 1 182 ? -18.437 8.787 14.938 1.00 95.25 182 VAL A CA 1
ATOM 1485 C C . VAL A 1 182 ? -19.438 8.301 13.900 1.00 95.25 182 VAL A C 1
ATOM 1487 O O . VAL A 1 182 ? -19.915 7.171 13.985 1.00 95.25 182 VAL A O 1
ATOM 1490 N N . GLY A 1 183 ? -19.750 9.141 12.916 1.00 96.38 183 GLY A N 1
ATOM 1491 C CA . GLY A 1 183 ? -20.673 8.799 11.837 1.00 96.38 183 GLY A CA 1
ATOM 1492 C C . GLY A 1 183 ? -20.025 7.946 10.755 1.00 96.38 183 GLY A C 1
ATOM 1493 O O . GLY A 1 183 ? -18.891 8.204 10.347 1.00 96.38 183 GLY A O 1
ATOM 1494 N N . LEU A 1 184 ? -20.756 6.948 10.262 1.00 96.12 184 LEU A N 1
ATOM 1495 C CA . LEU A 1 184 ? -20.291 5.966 9.280 1.00 96.12 184 LEU A CA 1
ATOM 1496 C C . LEU A 1 184 ? -21.077 5.981 7.963 1.00 96.12 184 LEU A C 1
ATOM 1498 O O . LEU A 1 184 ? -20.739 5.226 7.054 1.00 96.12 184 LEU A O 1
ATOM 1502 N N . VAL A 1 185 ? -22.108 6.813 7.835 1.00 95.88 185 VAL A N 1
ATOM 1503 C CA . VAL A 1 185 ? -22.940 6.907 6.626 1.00 95.88 185 VAL A CA 1
ATOM 1504 C C . VAL A 1 185 ? -22.641 8.217 5.915 1.00 95.88 185 VAL A C 1
ATOM 1506 O O . VAL A 1 185 ? -22.653 9.277 6.535 1.00 95.88 185 VAL A O 1
ATOM 1509 N N . LYS A 1 186 ? -22.353 8.135 4.617 1.00 92.75 186 LYS A N 1
ATOM 1510 C CA . LYS A 1 186 ? -22.107 9.289 3.749 1.00 92.75 186 LYS A CA 1
ATOM 1511 C C . LYS A 1 186 ? -23.409 10.050 3.448 1.00 92.75 186 LYS A C 1
ATOM 1513 O O . LYS A 1 186 ? -24.489 9.471 3.568 1.00 92.75 186 LYS A O 1
ATOM 1518 N N . PRO A 1 187 ? -23.337 11.304 2.957 1.00 92.00 187 PRO A N 1
ATOM 1519 C CA . PRO A 1 187 ? -24.523 12.075 2.569 1.00 92.00 187 PRO A CA 1
ATOM 1520 C C . PRO A 1 187 ? -25.404 11.411 1.499 1.00 92.00 187 PRO A C 1
ATOM 1522 O O . PRO A 1 187 ? -26.603 11.659 1.457 1.00 92.00 187 PRO A O 1
ATOM 1525 N N . ASP A 1 188 ? -24.822 10.564 0.645 1.00 93.50 188 ASP A N 1
ATOM 1526 C CA . ASP A 1 188 ? -25.528 9.800 -0.393 1.00 93.50 188 ASP A CA 1
ATOM 1527 C C . ASP A 1 188 ? -26.190 8.507 0.134 1.00 93.50 188 ASP A C 1
ATOM 1529 O O . ASP A 1 188 ? -26.753 7.737 -0.642 1.00 93.50 188 ASP A O 1
ATOM 1533 N N . GLY A 1 189 ? -26.118 8.252 1.445 1.00 91.88 189 GLY A N 1
ATOM 1534 C CA . GLY A 1 189 ? -26.644 7.052 2.095 1.00 91.88 189 GLY A CA 1
ATOM 1535 C C . GLY A 1 189 ? -25.717 5.835 2.026 1.00 91.88 189 GLY A C 1
ATOM 1536 O O . GLY A 1 189 ? -26.007 4.813 2.652 1.00 91.88 189 GLY A O 1
ATOM 1537 N N . ALA A 1 190 ? -24.585 5.911 1.317 1.00 90.81 190 ALA A N 1
ATOM 1538 C CA . ALA A 1 190 ? -23.635 4.808 1.266 1.00 90.81 190 ALA A CA 1
ATOM 1539 C C . ALA A 1 190 ? -22.849 4.689 2.582 1.00 90.81 190 ALA A C 1
ATOM 1541 O O . ALA A 1 190 ? -22.362 5.671 3.148 1.00 90.81 190 ALA A O 1
ATOM 1542 N N . ARG A 1 191 ? -22.663 3.458 3.064 1.00 91.25 191 ARG A N 1
ATOM 1543 C CA . ARG A 1 191 ? -21.873 3.185 4.272 1.00 91.25 191 ARG A CA 1
ATOM 1544 C C . ARG A 1 191 ? -20.372 3.288 3.991 1.00 91.25 191 ARG A C 1
ATOM 1546 O O . ARG A 1 191 ? -19.886 2.905 2.923 1.00 91.25 191 ARG A O 1
ATOM 1553 N N . ARG A 1 192 ? -19.615 3.791 4.967 1.00 91.31 192 ARG A N 1
ATOM 1554 C CA . ARG A 1 192 ? -18.149 3.737 4.983 1.00 91.31 192 ARG A CA 1
ATOM 1555 C C . ARG A 1 192 ? -17.699 2.278 5.059 1.00 91.31 192 ARG A C 1
ATOM 1557 O O . ARG A 1 192 ? -18.305 1.455 5.738 1.00 91.31 192 ARG A O 1
ATOM 1564 N N . TRP A 1 193 ? -16.630 1.956 4.340 1.00 89.69 193 TRP A N 1
ATOM 1565 C CA . TRP A 1 193 ? -16.118 0.593 4.284 1.00 89.69 193 TRP A CA 1
ATOM 1566 C C . TRP A 1 193 ? -15.353 0.252 5.563 1.00 89.69 193 TRP A C 1
ATOM 1568 O O . TRP A 1 193 ? -14.242 0.742 5.777 1.00 89.69 193 TRP A O 1
ATOM 1578 N N . VAL A 1 194 ? -15.933 -0.622 6.389 1.00 90.00 194 VAL A N 1
ATOM 1579 C CA . VAL A 1 194 ? -15.233 -1.191 7.541 1.00 90.00 194 VAL A CA 1
ATOM 1580 C C . VAL A 1 194 ? -14.243 -2.240 7.065 1.00 90.00 194 VAL A C 1
ATOM 1582 O O . VAL A 1 194 ? -14.593 -3.244 6.434 1.00 90.00 194 VAL A O 1
ATOM 1585 N N . ARG A 1 195 ? -12.990 -1.997 7.413 1.00 87.62 195 ARG A N 1
ATOM 1586 C CA . ARG A 1 195 ? -11.837 -2.825 7.109 1.00 87.62 195 ARG A CA 1
ATOM 1587 C C . ARG A 1 195 ? -11.448 -3.645 8.319 1.00 87.62 195 ARG A C 1
ATOM 1589 O O . ARG A 1 195 ? -11.783 -3.321 9.456 1.00 87.62 195 ARG A O 1
ATOM 1596 N N . ARG A 1 196 ? -10.667 -4.680 8.054 1.00 86.00 196 ARG A N 1
ATOM 1597 C CA . ARG A 1 196 ? -9.897 -5.383 9.069 1.00 86.00 196 ARG A CA 1
ATOM 1598 C C . ARG A 1 196 ? -8.431 -5.196 8.756 1.00 86.00 196 ARG A C 1
ATOM 1600 O O . ARG A 1 196 ? -8.032 -5.260 7.596 1.00 86.00 196 ARG A O 1
ATOM 1607 N N . SER A 1 197 ? -7.639 -5.020 9.798 1.00 75.62 197 SER A N 1
ATOM 1608 C CA . SER A 1 197 ? -6.216 -5.314 9.748 1.00 75.62 197 SER A CA 1
ATOM 1609 C C . SER A 1 197 ? -6.074 -6.834 9.730 1.00 75.62 197 SER A C 1
ATOM 1611 O O . SER A 1 197 ? -5.940 -7.493 10.767 1.00 75.62 197 SER A O 1
ATOM 1613 N N . ASP A 1 198 ? -6.302 -7.403 8.546 1.00 65.62 198 ASP A N 1
ATOM 1614 C CA . ASP A 1 198 ? -6.229 -8.837 8.327 1.00 65.62 198 ASP A CA 1
ATOM 1615 C C . ASP A 1 198 ? -4.763 -9.271 8.280 1.00 65.62 198 ASP A C 1
ATOM 1617 O O . ASP A 1 198 ? -3.910 -8.644 7.657 1.00 65.62 198 ASP A O 1
ATOM 1621 N N . THR A 1 199 ? -4.485 -10.411 8.903 1.00 64.19 199 THR A N 1
ATOM 1622 C CA . THR A 1 199 ? -3.194 -11.105 8.807 1.00 64.19 199 THR A CA 1
ATOM 1623 C C . THR A 1 199 ? -3.093 -11.960 7.535 1.00 64.19 199 THR A C 1
ATOM 1625 O O . THR A 1 199 ? -2.199 -12.794 7.417 1.00 64.19 199 THR A O 1
ATOM 1628 N N . ASP A 1 200 ? -4.046 -11.830 6.599 1.00 76.31 200 ASP A N 1
ATOM 1629 C CA . ASP A 1 200 ? -4.142 -12.674 5.404 1.00 76.31 200 ASP A CA 1
ATOM 1630 C C . ASP A 1 200 ? -3.748 -11.950 4.124 1.00 76.31 200 ASP A C 1
ATOM 1632 O O . ASP A 1 200 ? -4.568 -11.357 3.423 1.00 76.31 200 ASP A O 1
ATOM 1636 N N . VAL A 1 201 ? -2.481 -12.099 3.767 1.00 84.88 201 VAL A N 1
ATOM 1637 C CA . VAL A 1 201 ? -1.958 -11.646 2.479 1.00 84.88 201 VAL A CA 1
ATOM 1638 C C . VAL A 1 201 ? -1.705 -12.822 1.541 1.00 84.88 201 VAL A C 1
ATOM 1640 O O . VAL A 1 201 ? -0.764 -12.806 0.762 1.00 84.88 201 VAL A O 1
ATOM 1643 N N . ARG A 1 202 ? -2.491 -13.908 1.595 1.00 86.88 202 ARG A N 1
ATOM 1644 C CA . ARG A 1 202 ? -2.233 -15.082 0.732 1.00 86.88 202 ARG A CA 1
ATOM 1645 C C . ARG A 1 202 ? -2.438 -14.818 -0.760 1.00 86.88 202 ARG A C 1
ATOM 1647 O O . ARG A 1 202 ? -1.797 -15.468 -1.580 1.00 86.88 202 ARG A O 1
ATOM 1654 N N . GLU A 1 203 ? -3.280 -13.853 -1.091 1.00 91.31 203 GLU A N 1
ATOM 1655 C CA . GLU A 1 203 ? -3.611 -13.464 -2.460 1.00 91.31 203 GLU A CA 1
ATOM 1656 C C . GLU A 1 203 ? -2.999 -12.102 -2.785 1.00 91.31 203 GLU A C 1
ATOM 1658 O O . GLU A 1 203 ? -2.935 -11.241 -1.908 1.00 91.31 203 GLU A O 1
ATOM 1663 N N . LYS A 1 204 ? -2.586 -11.885 -4.040 1.00 94.31 204 LYS A N 1
ATOM 1664 C CA . LYS A 1 204 ? -2.111 -10.568 -4.505 1.00 94.31 204 LYS A CA 1
ATOM 1665 C C . LYS A 1 204 ? -3.243 -9.564 -4.623 1.00 94.31 204 LYS A C 1
ATOM 1667 O O . LYS A 1 204 ? -3.044 -8.400 -4.306 1.00 94.31 204 LYS A O 1
ATOM 1672 N N . ILE A 1 205 ? -4.409 -10.019 -5.077 1.00 95.31 205 ILE A N 1
ATOM 1673 C CA . ILE A 1 205 ? -5.596 -9.188 -5.271 1.00 95.31 205 ILE A CA 1
ATOM 1674 C C . ILE A 1 205 ? -6.465 -9.257 -4.018 1.00 95.31 205 ILE A C 1
ATOM 1676 O O . ILE A 1 205 ? -6.778 -10.341 -3.522 1.00 95.31 205 ILE A O 1
ATOM 1680 N N . ASN A 1 206 ? -6.893 -8.095 -3.533 1.00 92.56 206 ASN A N 1
ATOM 1681 C CA . ASN A 1 206 ? -7.891 -7.999 -2.480 1.00 92.56 206 ASN A CA 1
ATOM 1682 C C . ASN A 1 206 ? -9.274 -8.370 -3.047 1.00 92.56 206 ASN A C 1
ATOM 1684 O O . ASN A 1 206 ? -9.930 -7.548 -3.689 1.00 92.56 206 ASN A O 1
ATOM 1688 N N . LYS A 1 207 ? -9.703 -9.619 -2.820 1.00 91.56 207 LYS A N 1
ATOM 1689 C CA . LYS A 1 207 ? -10.983 -10.153 -3.322 1.00 91.56 207 LYS A CA 1
ATOM 1690 C C . LYS A 1 207 ? -12.180 -9.348 -2.818 1.00 91.56 207 LYS A C 1
ATOM 1692 O O . LYS A 1 207 ? -13.028 -8.982 -3.618 1.00 91.56 207 LYS A O 1
ATOM 1697 N N . THR A 1 208 ? -12.188 -8.979 -1.537 1.00 88.31 208 THR A N 1
ATOM 1698 C CA . THR A 1 208 ? -13.259 -8.168 -0.943 1.00 88.31 208 THR A CA 1
ATOM 1699 C C . THR A 1 208 ? -13.398 -6.823 -1.654 1.00 88.31 208 THR A C 1
ATOM 1701 O O . THR A 1 208 ? -14.499 -6.418 -2.015 1.00 88.31 208 THR A O 1
ATOM 1704 N N . TYR A 1 209 ? -12.283 -6.130 -1.899 1.00 91.50 209 TYR A N 1
ATOM 1705 C CA . TYR A 1 209 ? -12.317 -4.846 -2.600 1.00 91.50 209 TYR A CA 1
ATOM 1706 C C . TYR A 1 209 ? -12.745 -4.999 -4.065 1.00 91.50 209 TYR A C 1
ATOM 1708 O O . TYR A 1 209 ? -13.527 -4.186 -4.564 1.00 91.50 209 TYR A O 1
ATOM 1716 N N . LEU A 1 210 ? -12.279 -6.058 -4.735 1.00 94.06 210 LEU A N 1
ATOM 1717 C CA . LEU A 1 210 ? -12.674 -6.379 -6.105 1.00 94.06 210 LEU A CA 1
ATOM 1718 C C . LEU A 1 210 ? -14.181 -6.648 -6.212 1.00 94.06 210 LEU A C 1
ATOM 1720 O O . LEU A 1 210 ? -14.827 -6.080 -7.083 1.00 94.06 210 LEU A O 1
ATOM 1724 N N . GLU A 1 211 ? -14.749 -7.463 -5.326 1.00 93.00 211 GLU A N 1
ATOM 1725 C CA . GLU A 1 211 ? -16.185 -7.775 -5.304 1.00 93.00 211 GLU A CA 1
ATOM 1726 C C . GLU A 1 211 ? -17.038 -6.526 -5.041 1.00 93.00 211 GLU A C 1
ATOM 1728 O O . GLU A 1 211 ? -18.080 -6.343 -5.664 1.00 93.00 211 GLU A O 1
ATOM 1733 N N . MET A 1 212 ? -16.576 -5.633 -4.161 1.00 88.81 212 MET A N 1
ATOM 1734 C CA . MET A 1 212 ? -17.300 -4.407 -3.814 1.00 88.81 212 MET A CA 1
ATOM 1735 C C . MET A 1 212 ? -17.252 -3.324 -4.898 1.00 88.81 212 MET A C 1
ATOM 1737 O O . MET A 1 212 ? -18.186 -2.534 -5.008 1.00 88.81 212 MET A O 1
ATOM 1741 N N . THR A 1 213 ? -16.144 -3.216 -5.636 1.00 92.06 213 THR A N 1
ATOM 1742 C CA . THR A 1 213 ? -15.865 -2.035 -6.479 1.00 92.06 213 THR A CA 1
ATOM 1743 C C . THR A 1 213 ? -15.592 -2.352 -7.945 1.00 92.06 213 THR A C 1
ATOM 1745 O O . THR A 1 213 ? -15.557 -1.441 -8.768 1.00 92.06 213 THR A O 1
ATOM 1748 N N . GLY A 1 214 ? -15.342 -3.618 -8.284 1.00 94.69 214 GLY A N 1
ATOM 1749 C CA . GLY A 1 214 ? -14.826 -4.031 -9.590 1.00 94.69 214 GLY A CA 1
ATOM 1750 C C . GLY A 1 214 ? -13.352 -3.673 -9.830 1.00 94.69 214 GLY A C 1
ATOM 1751 O O . GLY A 1 214 ? -12.823 -3.961 -10.903 1.00 94.69 214 GLY A O 1
ATOM 1752 N N . ILE A 1 215 ? -12.658 -3.065 -8.859 1.00 95.50 215 ILE A N 1
ATOM 1753 C CA . ILE A 1 215 ? -11.275 -2.602 -9.013 1.00 95.50 215 ILE A CA 1
ATOM 1754 C C . ILE A 1 215 ? -10.296 -3.657 -8.489 1.00 95.50 215 ILE A C 1
ATOM 1756 O O . ILE A 1 215 ? -10.355 -4.095 -7.341 1.00 95.50 215 ILE A O 1
ATOM 1760 N N . ARG A 1 216 ? -9.320 -4.023 -9.326 1.00 95.94 216 ARG A N 1
ATOM 1761 C CA . ARG A 1 216 ? -8.234 -4.951 -8.971 1.00 95.94 216 ARG A CA 1
ATOM 1762 C C . ARG A 1 216 ? -7.157 -4.227 -8.164 1.00 95.94 216 ARG A C 1
ATOM 1764 O O . ARG A 1 216 ? -6.199 -3.721 -8.746 1.00 95.94 216 ARG A O 1
ATOM 1771 N N . ALA A 1 217 ? -7.331 -4.153 -6.849 1.00 95.94 217 ALA A N 1
ATOM 1772 C CA . ALA A 1 217 ? -6.352 -3.587 -5.920 1.00 95.94 217 ALA A CA 1
ATOM 1773 C C . ALA A 1 217 ? -5.534 -4.673 -5.215 1.00 95.94 217 ALA A C 1
ATOM 1775 O O . ALA A 1 217 ? -5.979 -5.816 -5.082 1.00 95.94 217 ALA A O 1
ATOM 1776 N N . GLY A 1 218 ? -4.338 -4.309 -4.760 1.00 94.81 218 GLY A N 1
ATOM 1777 C CA . GLY A 1 218 ? -3.452 -5.230 -4.070 1.00 94.81 218 GLY A CA 1
ATOM 1778 C C . GLY A 1 218 ? -3.794 -5.447 -2.613 1.00 94.81 218 GLY A C 1
ATOM 1779 O O . GLY A 1 218 ? -4.499 -4.659 -1.981 1.00 94.81 218 GLY A O 1
ATOM 1780 N N . ASN A 1 219 ? -3.292 -6.561 -2.100 1.00 91.06 219 ASN A N 1
ATOM 1781 C CA . ASN A 1 219 ? -3.542 -7.003 -0.746 1.00 91.06 219 ASN A CA 1
ATOM 1782 C C . ASN A 1 219 ? -2.393 -6.616 0.196 1.00 91.06 219 ASN A C 1
ATOM 1784 O O . ASN A 1 219 ? -1.210 -6.736 -0.140 1.00 91.06 219 ASN A O 1
ATOM 1788 N N . MET A 1 220 ? -2.770 -6.170 1.389 1.00 89.44 220 MET A N 1
ATOM 1789 C CA . MET A 1 220 ? -1.890 -5.638 2.421 1.00 89.44 220 MET A CA 1
ATOM 1790 C C . MET A 1 220 ? -2.353 -6.152 3.778 1.00 89.44 220 MET A C 1
ATOM 1792 O O . MET A 1 220 ? -3.555 -6.193 4.031 1.00 89.44 220 MET A O 1
ATOM 1796 N N . GLY A 1 221 ? -1.412 -6.500 4.653 1.00 84.81 221 GLY A N 1
ATOM 1797 C CA . GLY A 1 221 ? -1.730 -6.963 6.000 1.00 84.81 221 GLY A CA 1
ATOM 1798 C C . GLY A 1 221 ? -0.757 -6.445 7.048 1.00 84.81 221 GLY A C 1
ATOM 1799 O O . GLY A 1 221 ? 0.433 -6.277 6.779 1.00 84.81 221 GLY A O 1
ATOM 1800 N N . ASN A 1 222 ? -1.259 -6.245 8.261 1.00 81.88 222 ASN A N 1
ATOM 1801 C CA . ASN A 1 222 ? -0.416 -5.951 9.413 1.00 81.88 222 ASN A CA 1
ATOM 1802 C C . ASN A 1 222 ? -0.207 -7.254 10.183 1.00 81.88 222 ASN A C 1
ATOM 1804 O O . ASN A 1 222 ? -1.145 -8.035 10.369 1.00 81.88 222 ASN A O 1
ATOM 1808 N N . ILE A 1 223 ? 1.022 -7.498 10.627 1.00 77.69 223 ILE A N 1
ATOM 1809 C CA . ILE A 1 223 ? 1.362 -8.646 11.466 1.00 77.69 223 ILE A CA 1
ATOM 1810 C C . ILE A 1 223 ? 2.205 -8.126 12.638 1.00 77.69 223 ILE A C 1
ATOM 1812 O O . ILE A 1 223 ? 3.355 -7.763 12.420 1.00 77.69 223 ILE A O 1
ATOM 1816 N N . PRO A 1 224 ? 1.677 -8.088 13.870 1.00 78.38 224 PRO A N 1
ATOM 1817 C CA . PRO A 1 224 ? 0.362 -8.571 14.283 1.00 78.38 224 PRO A CA 1
ATOM 1818 C C . PRO A 1 224 ? -0.800 -7.731 13.746 1.00 78.38 224 PRO A C 1
ATOM 1820 O O . PRO A 1 224 ? -0.683 -6.522 13.553 1.00 78.38 224 PRO A O 1
ATOM 1823 N N . GLY A 1 225 ? -1.933 -8.398 13.533 1.00 78.88 225 GLY A N 1
ATOM 1824 C CA . GLY A 1 225 ? -3.213 -7.767 13.204 1.00 78.88 225 GLY A CA 1
ATOM 1825 C C . GLY A 1 225 ? -4.228 -7.946 14.335 1.00 78.88 225 GLY A C 1
ATOM 1826 O O . GLY A 1 225 ? -3.871 -8.337 15.445 1.00 78.88 225 GLY A O 1
ATOM 1827 N N . GLY A 1 226 ? -5.511 -7.716 14.047 1.00 80.19 226 GLY A N 1
ATOM 1828 C CA . GLY A 1 226 ? -6.596 -7.961 15.016 1.00 80.19 226 GLY A CA 1
ATOM 1829 C C . GLY A 1 226 ? -7.507 -6.774 15.317 1.00 80.19 226 GLY A C 1
ATOM 1830 O O . GLY A 1 226 ? -8.314 -6.849 16.238 1.00 80.19 226 GLY A O 1
ATOM 1831 N N . GLU A 1 227 ? -7.413 -5.703 14.535 1.00 85.06 227 GLU A N 1
ATOM 1832 C CA . GLU A 1 227 ? -8.298 -4.538 14.619 1.00 85.06 227 GLU A CA 1
ATOM 1833 C C . GLU A 1 227 ? -9.279 -4.479 13.438 1.00 85.06 227 GLU A C 1
ATOM 1835 O O . GLU A 1 227 ? -8.946 -4.868 12.309 1.00 85.06 227 GLU A O 1
ATOM 1840 N N . ALA A 1 228 ? -10.475 -3.951 13.700 1.00 89.00 228 ALA A N 1
ATOM 1841 C CA . ALA A 1 228 ? -11.416 -3.490 12.689 1.00 89.00 228 ALA A CA 1
ATOM 1842 C C . ALA A 1 228 ? -11.447 -1.964 12.738 1.00 89.00 228 ALA A C 1
ATOM 1844 O O . ALA A 1 228 ? -11.489 -1.371 13.815 1.00 89.00 228 ALA A O 1
ATOM 1845 N N . PHE A 1 229 ? -11.407 -1.324 11.576 1.00 89.94 229 PHE A N 1
ATOM 1846 C CA . PHE A 1 229 ? -11.314 0.127 11.486 1.00 89.94 229 PHE A CA 1
ATOM 1847 C C . PHE A 1 229 ? -12.024 0.652 10.245 1.00 89.94 229 PHE A C 1
ATOM 1849 O O . PHE A 1 229 ? -12.266 -0.067 9.279 1.00 89.94 229 PHE A O 1
ATOM 1856 N N . THR A 1 230 ? -12.355 1.935 10.260 1.00 91.31 230 THR A N 1
ATOM 1857 C CA . THR A 1 230 ? -12.978 2.623 9.131 1.00 91.31 230 THR A CA 1
ATOM 1858 C C . THR A 1 230 ? -12.599 4.095 9.163 1.00 91.31 230 THR A C 1
ATOM 1860 O O . THR A 1 230 ? -12.324 4.651 10.227 1.00 91.31 230 THR A O 1
ATOM 1863 N N . THR A 1 231 ? -12.581 4.737 7.998 1.00 91.25 231 THR A N 1
ATOM 1864 C CA . THR A 1 231 ? -12.516 6.197 7.929 1.00 91.25 231 THR A CA 1
ATOM 1865 C C . THR A 1 231 ? -13.897 6.754 8.274 1.00 91.25 231 THR A C 1
ATOM 1867 O O . THR A 1 231 ? -14.862 6.388 7.597 1.00 91.25 231 THR A O 1
ATOM 1870 N N . PRO A 1 232 ? -14.015 7.626 9.287 1.00 93.44 232 PRO A N 1
ATOM 1871 C CA . PRO A 1 232 ? -15.298 8.210 9.645 1.00 93.44 232 PRO A CA 1
ATOM 1872 C C . PRO A 1 232 ? -15.804 9.157 8.552 1.00 93.44 232 PRO A C 1
ATOM 1874 O O . PRO A 1 232 ? -15.014 9.745 7.813 1.00 93.44 232 PRO A O 1
ATOM 1877 N N . GLU A 1 233 ? -17.124 9.317 8.468 1.00 95.81 233 GLU A N 1
ATOM 1878 C CA . GLU A 1 233 ? -17.736 10.428 7.736 1.00 95.81 233 GLU A CA 1
ATOM 1879 C C . GLU A 1 233 ? -17.581 11.727 8.521 1.00 95.81 233 GLU A C 1
ATOM 1881 O O . GLU A 1 233 ? -17.119 12.736 7.996 1.00 95.81 233 GLU A O 1
ATOM 1886 N N . TYR A 1 234 ? -17.927 11.674 9.805 1.00 94.50 234 TYR A N 1
ATOM 1887 C CA . TYR A 1 234 ? -17.758 12.778 10.731 1.00 94.50 234 TYR A CA 1
ATOM 1888 C C . TYR A 1 234 ? -17.321 12.262 12.097 1.00 94.50 234 TYR A C 1
ATOM 1890 O O . TYR A 1 234 ? -17.568 11.112 12.468 1.00 94.50 234 TYR A O 1
ATOM 1898 N N . VAL A 1 235 ? -16.693 13.151 12.860 1.00 93.69 235 VAL A N 1
ATOM 1899 C CA . VAL A 1 235 ? -16.428 12.957 14.283 1.00 93.69 235 VAL A CA 1
ATOM 1900 C C . VAL A 1 235 ? -16.951 14.186 15.006 1.00 93.69 235 VAL A C 1
ATOM 1902 O O . VAL A 1 235 ? -16.518 15.303 14.729 1.00 93.69 235 VAL A O 1
ATOM 1905 N N . LYS A 1 236 ? -17.885 13.983 15.930 1.00 93.00 236 LYS A N 1
ATOM 1906 C CA . LYS A 1 236 ? -18.384 15.014 16.837 1.00 93.00 236 LYS A CA 1
ATOM 1907 C C . LYS A 1 236 ? -17.902 14.678 18.238 1.00 93.00 236 LYS A C 1
ATOM 1909 O O . LYS A 1 236 ? -18.038 13.549 18.692 1.00 93.00 236 LYS A O 1
ATOM 1914 N N . GLY A 1 237 ? -17.324 15.652 18.924 1.00 85.81 237 GLY A N 1
ATOM 1915 C CA . GLY A 1 237 ? -16.815 15.461 20.271 1.00 85.81 237 GLY A CA 1
ATOM 1916 C C . GLY A 1 237 ? -16.869 16.750 21.056 1.00 85.81 237 GLY A C 1
ATOM 1917 O O . GLY A 1 237 ? -16.625 17.825 20.511 1.00 85.81 237 GLY A O 1
ATOM 1918 N N . GLU A 1 238 ? -17.165 16.636 22.342 1.00 67.19 238 GLU A N 1
ATOM 1919 C CA . GLU A 1 238 ? -17.048 17.750 23.270 1.00 67.19 238 GLU A CA 1
ATOM 1920 C C . GLU A 1 238 ? -15.777 17.584 24.093 1.00 67.19 238 GLU A C 1
ATOM 1922 O O . GLU A 1 238 ? -15.498 16.517 24.649 1.00 67.19 238 GLU A O 1
ATOM 1927 N N . LYS A 1 239 ? -15.006 18.665 24.215 1.00 54.84 239 LYS A N 1
ATOM 1928 C CA . LYS A 1 239 ? -13.960 18.752 25.228 1.00 54.84 239 LYS A CA 1
ATOM 1929 C C . LYS A 1 239 ? -14.658 19.087 26.544 1.00 54.84 239 LYS A C 1
ATOM 1931 O O . LYS A 1 239 ? -14.800 20.251 26.894 1.00 54.84 239 LYS A O 1
ATOM 1936 N N . ALA A 1 240 ? -15.147 18.072 27.248 1.00 50.81 240 ALA A N 1
ATOM 1937 C CA . ALA A 1 240 ? -15.718 18.277 28.572 1.00 50.81 240 ALA A CA 1
ATOM 1938 C C . ALA A 1 240 ? -14.579 18.544 29.568 1.00 50.81 240 ALA A C 1
ATOM 1940 O O . ALA A 1 240 ? -14.023 17.623 30.163 1.00 50.81 240 ALA A O 1
ATOM 1941 N N . THR A 1 241 ? -14.196 19.813 29.706 1.00 50.31 241 THR A N 1
ATOM 1942 C CA . THR A 1 241 ? -13.581 20.324 30.932 1.00 50.31 241 THR A CA 1
ATOM 1943 C C . THR A 1 241 ? -14.712 20.605 31.906 1.00 50.31 241 THR A C 1
ATOM 1945 O O . THR A 1 241 ? -15.580 21.421 31.600 1.00 50.31 241 THR A O 1
ATOM 1948 N N . ARG A 1 242 ? -14.734 19.889 33.030 1.00 52.22 242 ARG A N 1
ATOM 1949 C CA . ARG A 1 242 ? -15.550 20.296 34.175 1.00 52.22 242 ARG A CA 1
ATOM 1950 C C . ARG A 1 242 ? -14.975 21.555 34.806 1.00 52.22 242 ARG A C 1
ATOM 1952 O O . ARG A 1 242 ? -13.726 21.659 34.829 1.00 52.22 242 ARG A O 1
#

Secondary structure (DSSP, 8-state):
-------PPPP-------BS-TTSBPPHHHHHHHHHHHHHHHTTSSSHHHHHHHHHHHHTTGGG----SEEEE---S-B--B-HHHHHT-EE-TTSS-EESSHHHHHH-BTTSTTTTT--SPP--EEEE-TTS-HHHHHHHTTS-HHHHHHHHHHHHHHHTT-SEEEEEPPPBTTB--EEEEE-B-TTSPBP--EE--S---SSB-HHHHHHHS--PBPEEESS---EE---SEEEE-----

Sequence (242 aa):
MTQTSAKTAEPVMNAYTFRSSMLEKSERISDLRATLLGCELDKEIDEEPFIKYKKLSKLLNLNRIKPVDLSFSISAKGYPGKHLFGEVIGYPSLNKKTRWQTPAQMIYKLDFYPQTKHEERDPIARVAFTETIPIDIFIETNLVDWKDIRARNQKIKDIMDKCDVIYVEGKLKEKYVTKLEVGLVKPDGARRWVRRSDTDVREKINKTYLEMTGIRAGNMGNIPGGEAFTTPEYVKGEKATR